Protein AF-A0A1J5E9Q9-F1 (afdb_monomer_lite)

Secondary structure (DSSP, 8-state):
--------HHHHHHHHHHHHH-GGGSS-THHHHHHHHHHHHHHHHHHHHHHHHHHHHHHHHHHHHHHHHHHHHHTT--S-----HHHHHHHHHHHHHHHHHHHHHHHHHHHHHHHHHHHHHHHHHHHHHHHHHHHHHTHHHHHHHHS-GGGHHHHHH-HHHHHHHHHHHHHHHHHHHHHHHHHHTT-S-HHHHHHHHHHHHHHHT-HHHHIIIIIT-GGGGS-HHHHHHHHHHHHHHHHHHHHHHHHHHHHHTTS-THHHHHHHHHHHHHH-

Sequence (272 aa):
MSKVEPKSIHESRQLILRHVMNPSASADQKGGVRCLLRKHTKVLYEILIFCCYLTCVVAAFCLLVNKHATLAFWLGLNDKVELDLSSISSIIGIMAAALAVIISNRQQSQKELQTTRDQIYQQLELESIQLFRFEIDNTALSRITWGDTKLYTEVQDDPDLAYQVLQHICQILNLFEMAVRFRRDGIIHEDVFKSWMAWMYDLCASEIFLHYWYLKNLNTNYIELFQDIIDRGLCCVQKENVIKVQEMFAKETTDNSSFADFREYIVEKMNS

Structure (mmCIF, N/CA/C/O backbone):
data_AF-A0A1J5E9Q9-F1
#
_entry.id   AF-A0A1J5E9Q9-F1
#
loop_
_atom_site.group_PDB
_atom_site.id
_atom_site.type_symbol
_atom_site.label_atom_id
_atom_site.label_alt_id
_atom_site.label_comp_id
_atom_site.label_asym_id
_atom_site.label_entity_id
_atom_site.label_seq_id
_atom_site.pdbx_PDB_ins_code
_atom_site.Cartn_x
_atom_site.Cartn_y
_atom_site.Cartn_z
_atom_site.occupancy
_atom_site.B_iso_or_equiv
_atom_site.auth_seq_id
_atom_site.auth_comp_id
_atom_site.auth_asym_id
_atom_site.auth_atom_id
_atom_site.pdbx_PDB_model_num
ATOM 1 N N . MET A 1 1 ? 20.162 -33.888 -22.272 1.00 41.19 1 MET A N 1
ATOM 2 C CA . MET A 1 1 ? 19.523 -32.603 -21.919 1.00 41.19 1 MET A CA 1
ATOM 3 C C . MET A 1 1 ? 18.019 -32.799 -21.977 1.00 41.19 1 MET A C 1
ATOM 5 O O . MET A 1 1 ? 17.477 -32.940 -23.066 1.00 41.19 1 MET A O 1
ATOM 9 N N . SER A 1 2 ? 17.361 -32.936 -20.824 1.00 37.09 2 SER A N 1
ATOM 10 C CA . SER A 1 2 ? 15.899 -33.022 -20.762 1.00 37.09 2 SER A CA 1
ATOM 11 C C . SER A 1 2 ? 15.307 -31.646 -21.058 1.00 37.09 2 SER A C 1
ATOM 13 O O . SER A 1 2 ? 15.692 -30.670 -20.415 1.00 37.09 2 SER A O 1
ATOM 15 N N . LYS A 1 3 ? 14.388 -31.560 -22.026 1.00 34.72 3 LYS A N 1
ATOM 16 C CA . LYS A 1 3 ? 13.562 -30.367 -22.246 1.00 34.72 3 LYS A CA 1
ATOM 17 C C . LYS A 1 3 ? 12.782 -30.089 -20.961 1.00 34.72 3 LYS A C 1
ATOM 19 O O . LYS A 1 3 ? 11.915 -30.875 -20.596 1.00 34.72 3 LYS A O 1
ATOM 24 N N . VAL A 1 4 ? 13.127 -29.010 -20.267 1.00 40.12 4 VAL A N 1
ATOM 25 C CA . VAL A 1 4 ? 12.301 -28.468 -19.187 1.00 40.12 4 VAL A CA 1
ATOM 26 C C . VAL A 1 4 ? 11.131 -27.772 -19.874 1.00 40.12 4 VAL A C 1
ATOM 28 O O . VAL A 1 4 ? 11.339 -26.810 -20.611 1.00 40.12 4 VAL A O 1
ATOM 31 N N . GLU A 1 5 ? 9.921 -28.307 -19.719 1.00 41.91 5 GLU A N 1
ATOM 32 C CA . GLU A 1 5 ? 8.719 -27.621 -20.188 1.00 41.91 5 GLU A CA 1
ATOM 33 C C . GLU A 1 5 ? 8.556 -26.307 -19.413 1.00 41.91 5 GLU A C 1
ATOM 35 O O . GLU A 1 5 ? 8.670 -26.309 -18.181 1.00 41.91 5 GLU A O 1
ATOM 40 N N . PRO A 1 6 ? 8.315 -25.176 -20.098 1.00 47.47 6 PRO A N 1
ATOM 41 C CA . PRO A 1 6 ? 8.058 -23.917 -19.424 1.00 47.47 6 PRO A CA 1
ATOM 42 C C . PRO A 1 6 ? 6.758 -24.057 -18.630 1.00 47.47 6 PRO A C 1
ATOM 44 O O . PRO A 1 6 ? 5.685 -24.253 -19.205 1.00 47.47 6 PRO A O 1
ATOM 47 N N . LYS A 1 7 ? 6.856 -23.974 -17.298 1.00 57.38 7 LYS A N 1
ATOM 48 C CA . LYS A 1 7 ? 5.677 -23.832 -16.440 1.00 57.38 7 LYS A CA 1
ATOM 49 C C . LYS A 1 7 ? 4.865 -22.647 -16.942 1.00 57.38 7 LYS A C 1
ATOM 51 O O . LYS A 1 7 ? 5.424 -21.591 -17.235 1.00 57.38 7 LYS A O 1
ATOM 56 N N . SER A 1 8 ? 3.555 -22.834 -17.084 1.00 72.88 8 SER A N 1
ATOM 57 C CA . SER A 1 8 ? 2.697 -21.770 -17.600 1.00 72.88 8 SER A CA 1
ATOM 58 C C . SER A 1 8 ? 2.787 -20.544 -16.685 1.00 72.88 8 SER A C 1
ATOM 60 O O . SER A 1 8 ? 2.805 -20.693 -15.463 1.00 72.88 8 SER A O 1
ATOM 62 N N . ILE A 1 9 ? 2.781 -19.341 -17.269 1.00 59.00 9 ILE A N 1
ATOM 63 C CA . ILE A 1 9 ? 2.770 -18.032 -16.576 1.00 59.00 9 ILE A CA 1
ATOM 64 C C . ILE A 1 9 ? 1.741 -18.000 -15.429 1.00 59.00 9 ILE A C 1
ATOM 66 O O . ILE A 1 9 ? 1.909 -17.323 -14.412 1.00 59.00 9 ILE A O 1
ATOM 70 N N . HIS A 1 10 ? 0.662 -18.775 -15.562 1.00 65.94 10 HIS A N 1
ATOM 71 C CA . HIS A 1 10 ? -0.352 -18.897 -14.532 1.00 65.94 10 HIS A CA 1
ATOM 72 C C . HIS A 1 10 ? 0.167 -19.546 -13.235 1.00 65.94 10 HIS A C 1
ATOM 74 O O . HIS A 1 10 ? -0.202 -19.094 -12.151 1.00 65.94 10 HIS A O 1
ATOM 80 N N . GLU A 1 11 ? 1.037 -20.556 -13.313 1.00 72.06 11 GLU A N 1
ATOM 81 C CA . GLU A 1 11 ? 1.584 -21.251 -12.142 1.00 72.06 11 GLU A CA 1
ATOM 82 C C . GLU A 1 11 ? 2.545 -20.372 -11.339 1.00 72.06 11 GLU A C 1
ATOM 84 O O . GLU A 1 11 ? 2.461 -20.353 -10.110 1.00 72.06 11 GLU A O 1
ATOM 89 N N . SER A 1 12 ? 3.407 -19.600 -12.007 1.00 67.62 12 SER A N 1
ATOM 90 C CA . SER A 1 12 ? 4.314 -18.651 -11.347 1.00 67.62 12 SER A CA 1
ATOM 91 C C . SER A 1 12 ? 3.535 -17.567 -10.600 1.00 67.62 12 SER A C 1
ATOM 93 O O . SER A 1 12 ? 3.811 -17.296 -9.428 1.00 67.62 12 SER A O 1
ATOM 95 N N . ARG A 1 13 ? 2.475 -17.028 -11.225 1.00 66.69 13 ARG A N 1
ATOM 96 C CA . ARG A 1 13 ? 1.546 -16.081 -10.582 1.00 66.69 13 ARG A CA 1
ATOM 97 C C . ARG A 1 13 ? 0.882 -16.688 -9.343 1.00 66.69 13 ARG A C 1
ATOM 99 O O . ARG A 1 13 ? 0.830 -16.047 -8.296 1.00 66.69 13 ARG A O 1
ATOM 106 N N . GLN A 1 14 ? 0.425 -17.939 -9.420 1.00 73.94 14 GLN A N 1
ATOM 107 C CA . GLN A 1 14 ? -0.176 -18.641 -8.277 1.00 73.94 14 GLN A CA 1
ATOM 108 C C . GLN A 1 14 ? 0.827 -18.903 -7.142 1.00 73.94 14 GLN A C 1
ATOM 110 O O . GLN A 1 14 ? 0.440 -18.928 -5.973 1.00 73.94 14 GLN A O 1
ATOM 115 N N . LEU A 1 15 ? 2.111 -19.084 -7.455 1.00 71.12 15 LEU A N 1
ATOM 116 C CA . LEU A 1 15 ? 3.155 -19.350 -6.466 1.00 71.12 15 LEU A CA 1
ATOM 117 C C . LEU A 1 15 ? 3.534 -18.087 -5.677 1.00 71.12 15 LEU A C 1
ATOM 119 O O . LEU A 1 15 ? 3.636 -18.155 -4.449 1.00 71.12 15 LEU A O 1
ATOM 123 N N . ILE A 1 16 ? 3.633 -16.937 -6.358 1.00 65.38 16 ILE A N 1
ATOM 124 C CA . ILE A 1 16 ? 3.786 -15.615 -5.724 1.00 65.38 16 ILE A CA 1
ATOM 125 C C . ILE A 1 16 ? 2.580 -15.328 -4.834 1.00 65.38 16 ILE A C 1
ATOM 127 O O . ILE A 1 16 ? 2.745 -15.014 -3.656 1.00 65.38 16 ILE A O 1
ATOM 131 N N . LEU A 1 17 ? 1.366 -15.518 -5.363 1.00 68.81 17 LEU A N 1
ATOM 132 C CA . LEU A 1 17 ? 0.143 -15.351 -4.585 1.00 68.81 17 LEU A CA 1
ATOM 133 C C . LEU A 1 17 ? 0.159 -16.257 -3.348 1.00 68.81 17 LEU A C 1
ATOM 135 O O . LEU A 1 17 ? -0.058 -15.778 -2.248 1.00 68.81 17 LEU A O 1
ATOM 139 N N . ARG A 1 18 ? 0.502 -17.543 -3.444 1.00 72.50 18 ARG A N 1
ATOM 140 C CA . ARG A 1 18 ? 0.546 -18.400 -2.243 1.00 72.50 18 ARG A CA 1
ATOM 141 C C . ARG A 1 18 ? 1.525 -17.918 -1.173 1.00 72.50 18 ARG A C 1
ATOM 143 O O . ARG A 1 18 ? 1.204 -18.052 0.003 1.00 72.50 18 ARG A O 1
ATOM 150 N N . HIS A 1 19 ? 2.683 -17.384 -1.552 1.00 65.31 19 HIS A N 1
ATOM 151 C CA . HIS A 1 19 ? 3.659 -16.867 -0.587 1.00 65.31 19 HIS A CA 1
ATOM 152 C C . HIS A 1 19 ? 3.211 -15.542 0.035 1.00 65.31 19 HIS A C 1
ATOM 154 O O . HIS A 1 19 ? 3.208 -15.407 1.255 1.00 65.31 19 HIS A O 1
ATOM 160 N N . VAL A 1 20 ? 2.774 -14.587 -0.788 1.00 61.62 20 VAL A N 1
ATOM 161 C CA . VAL A 1 20 ? 2.370 -13.252 -0.325 1.00 61.62 20 VAL A CA 1
ATOM 162 C C . VAL A 1 20 ? 1.039 -13.293 0.432 1.00 61.62 20 VAL A C 1
ATOM 164 O O . VAL A 1 20 ? 0.854 -12.591 1.425 1.00 61.62 20 VAL A O 1
ATOM 167 N N . MET A 1 21 ? 0.105 -14.142 -0.002 1.00 63.06 21 MET A N 1
ATOM 168 C CA . MET A 1 21 ? -1.215 -14.279 0.619 1.00 63.06 21 MET A CA 1
ATOM 169 C C . MET A 1 21 ? -1.183 -15.138 1.886 1.00 63.06 21 MET A C 1
ATOM 171 O O . MET A 1 21 ? -2.129 -15.090 2.671 1.00 63.06 21 MET A O 1
ATOM 175 N N . ASN A 1 22 ? -0.099 -15.886 2.119 1.00 57.84 22 ASN A N 1
ATOM 176 C CA . ASN A 1 22 ? 0.051 -16.741 3.289 1.00 57.84 22 ASN A CA 1
ATOM 177 C C . ASN A 1 22 ? 1.373 -16.469 4.041 1.00 57.84 22 ASN A C 1
ATOM 179 O O . ASN A 1 22 ? 2.202 -17.370 4.179 1.00 57.84 22 ASN A O 1
ATOM 183 N N . PRO A 1 23 ? 1.558 -15.263 4.622 1.00 51.62 23 PRO A N 1
ATOM 184 C CA . PRO A 1 23 ? 2.735 -14.927 5.437 1.00 51.62 23 PRO A CA 1
ATOM 185 C C . PRO A 1 23 ? 2.813 -15.727 6.757 1.00 51.62 23 PRO A C 1
ATOM 187 O O . PRO A 1 23 ? 3.679 -15.499 7.596 1.00 51.62 23 PRO A O 1
ATOM 190 N N . SER A 1 24 ? 1.895 -16.675 6.964 1.00 45.22 24 SER A N 1
ATOM 191 C CA . SER A 1 24 ? 1.785 -17.546 8.135 1.00 45.22 24 SER A CA 1
ATOM 192 C C . SER A 1 24 ? 2.918 -18.570 8.269 1.00 45.22 24 SER A C 1
ATOM 194 O O . SER A 1 24 ? 3.126 -19.098 9.360 1.00 45.22 24 SER A O 1
ATOM 196 N N . ALA A 1 25 ? 3.668 -18.841 7.196 1.00 49.94 25 ALA A N 1
ATOM 197 C CA . ALA A 1 25 ? 4.712 -19.865 7.196 1.00 49.94 25 ALA A CA 1
ATOM 198 C C . ALA A 1 25 ? 6.102 -19.367 7.639 1.00 49.94 25 ALA A C 1
ATOM 200 O O . ALA A 1 25 ? 6.923 -20.185 8.051 1.00 49.94 25 ALA A O 1
ATOM 201 N N . SER A 1 26 ? 6.375 -18.057 7.626 1.00 46.81 26 SER A N 1
ATOM 202 C CA . SER A 1 26 ? 7.670 -17.503 8.048 1.00 46.81 26 SER A CA 1
ATOM 203 C C . SER A 1 26 ? 7.511 -16.519 9.215 1.00 46.81 26 SER A C 1
ATOM 205 O O . SER A 1 26 ? 7.360 -15.313 9.061 1.00 46.81 26 SER A O 1
ATOM 207 N N . ALA A 1 27 ? 7.568 -17.092 10.415 1.00 48.50 27 ALA A N 1
ATOM 208 C CA . ALA A 1 27 ? 8.127 -16.517 11.641 1.00 48.50 27 ALA A CA 1
ATOM 209 C C . ALA A 1 27 ? 7.457 -15.339 12.388 1.00 48.50 27 ALA A C 1
ATOM 211 O O . ALA A 1 27 ? 7.841 -15.156 13.543 1.00 48.50 27 ALA A O 1
ATOM 212 N N . ASP A 1 28 ? 6.436 -14.620 11.894 1.00 47.41 28 ASP A N 1
ATOM 213 C CA . ASP A 1 28 ? 5.824 -13.549 12.728 1.00 47.41 28 ASP A CA 1
ATOM 214 C C . ASP A 1 28 ? 4.292 -13.389 12.682 1.00 47.41 28 ASP A C 1
ATOM 216 O O . ASP A 1 28 ? 3.715 -12.350 13.012 1.00 47.41 28 ASP A O 1
ATOM 220 N N . GLN A 1 29 ? 3.566 -14.482 12.433 1.00 43.81 29 GLN A N 1
ATOM 221 C CA . GLN A 1 29 ? 2.110 -14.526 12.651 1.00 43.81 29 GLN A CA 1
ATOM 222 C C . GLN A 1 29 ? 1.706 -14.520 14.142 1.00 43.81 29 GLN A C 1
ATOM 224 O O . GLN A 1 29 ? 0.530 -14.636 14.491 1.00 43.81 29 GLN A O 1
ATOM 229 N N . LYS A 1 30 ? 2.665 -14.349 15.060 1.00 48.00 30 LYS A N 1
ATOM 230 C CA . LYS A 1 30 ? 2.362 -14.088 16.466 1.00 48.00 30 LYS A CA 1
ATOM 231 C C . LYS A 1 30 ? 1.979 -12.623 16.703 1.00 48.00 30 LYS A C 1
ATOM 233 O O . LYS A 1 30 ? 1.423 -12.359 17.762 1.00 48.00 30 LYS A O 1
ATOM 238 N N . GLY A 1 31 ? 2.244 -11.679 15.794 1.00 49.84 31 GLY A N 1
ATOM 239 C CA . GLY A 1 31 ? 1.917 -10.255 15.981 1.00 49.84 31 GLY A CA 1
ATOM 240 C C . GLY A 1 31 ? 0.422 -9.933 15.852 1.00 49.84 31 GLY A C 1
ATOM 241 O O . GLY A 1 31 ? -0.175 -9.352 16.760 1.00 49.84 31 GLY A O 1
ATOM 242 N N . GLY A 1 32 ? -0.217 -10.379 14.765 1.00 47.34 32 GLY A N 1
ATOM 243 C CA . GLY A 1 32 ? -1.636 -10.102 14.487 1.00 47.34 32 GLY A CA 1
ATOM 244 C C . GLY A 1 32 ? -2.599 -10.811 15.446 1.00 47.34 32 GLY A C 1
ATOM 245 O O . GLY A 1 32 ? -3.514 -10.189 15.990 1.00 47.34 32 GLY A O 1
ATOM 246 N N . VAL A 1 33 ? -2.337 -12.089 15.748 1.00 51.06 33 VAL A N 1
ATOM 247 C CA . VAL A 1 33 ? -3.121 -12.853 16.733 1.00 51.06 33 VAL A CA 1
ATOM 248 C C . VAL A 1 33 ? -2.900 -12.307 18.146 1.00 51.06 33 VAL A C 1
ATOM 250 O O . VAL A 1 33 ? -3.867 -12.185 18.893 1.00 51.06 33 VAL A O 1
ATOM 253 N N . ARG A 1 34 ? -1.676 -11.877 18.510 1.00 53.00 34 ARG A N 1
ATOM 254 C CA . ARG A 1 34 ? -1.446 -11.176 19.789 1.00 53.00 34 ARG A CA 1
ATOM 255 C C . ARG A 1 34 ? -2.175 -9.838 19.847 1.00 53.00 34 ARG A C 1
ATOM 257 O O . ARG A 1 34 ? -2.660 -9.500 20.917 1.00 53.00 34 ARG A O 1
ATOM 264 N N . CYS A 1 35 ? -2.307 -9.099 18.746 1.00 53.25 35 CYS A N 1
ATOM 265 C CA . CYS A 1 35 ? -3.051 -7.837 18.730 1.00 53.25 35 CYS A CA 1
ATOM 266 C C . CYS A 1 35 ? -4.561 -8.055 18.941 1.00 53.25 35 CYS A C 1
ATOM 268 O O . CYS A 1 35 ? -5.165 -7.399 19.794 1.00 53.25 35 CYS A O 1
ATOM 270 N N . LEU A 1 36 ? -5.156 -9.032 18.247 1.00 54.22 36 LEU A N 1
ATOM 271 C CA . LEU A 1 36 ? -6.562 -9.407 18.439 1.00 54.22 36 LEU A CA 1
ATOM 272 C C . LEU A 1 36 ? -6.816 -9.986 19.838 1.00 54.22 36 LEU A C 1
ATOM 274 O O . LEU A 1 36 ? -7.742 -9.536 20.515 1.00 54.22 36 LEU A O 1
ATOM 278 N N . LEU A 1 37 ? -5.958 -10.891 20.330 1.00 57.62 37 LEU A N 1
ATOM 279 C CA . LEU A 1 37 ? -6.065 -11.393 21.704 1.00 57.62 37 LEU A CA 1
ATOM 280 C C . LEU A 1 37 ? -5.914 -10.266 22.729 1.00 57.62 37 LEU A C 1
ATOM 282 O O . LEU A 1 37 ? -6.668 -10.238 23.694 1.00 57.62 37 LEU A O 1
ATOM 286 N N . ARG A 1 38 ? -4.991 -9.317 22.529 1.00 63.69 38 ARG A N 1
ATOM 287 C CA . ARG A 1 38 ? -4.780 -8.182 23.445 1.00 63.69 38 ARG A CA 1
ATOM 288 C C . ARG A 1 38 ? -5.966 -7.217 23.454 1.00 63.69 38 ARG A C 1
ATOM 290 O O . ARG A 1 38 ? -6.286 -6.661 24.502 1.00 63.69 38 ARG A O 1
ATOM 297 N N . LYS A 1 39 ? -6.652 -7.042 22.318 1.00 63.50 39 LYS A N 1
ATOM 298 C CA . LYS A 1 39 ? -7.911 -6.283 22.254 1.00 63.50 39 LYS A CA 1
ATOM 299 C C . LYS A 1 39 ? -9.028 -6.991 23.021 1.00 63.50 39 LYS A C 1
ATOM 301 O O . LYS A 1 39 ? -9.669 -6.360 23.859 1.00 63.50 39 LYS A O 1
ATOM 306 N N . HIS A 1 40 ? -9.232 -8.289 22.795 1.00 69.19 40 HIS A N 1
ATOM 307 C CA . HIS A 1 40 ? -10.278 -9.045 23.489 1.00 69.19 40 HIS A CA 1
ATOM 308 C C . HIS A 1 40 ? -10.020 -9.178 24.998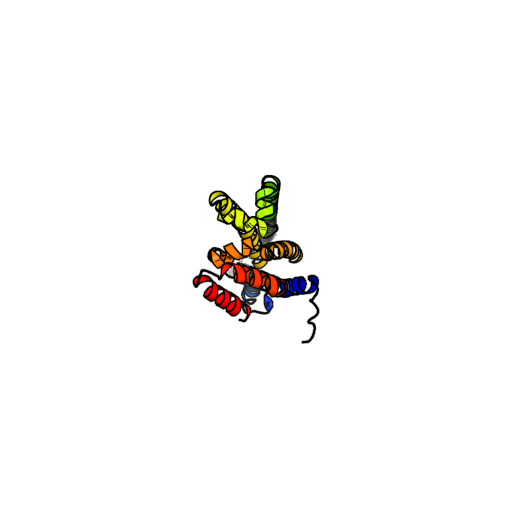 1.00 69.19 40 HIS A C 1
ATOM 310 O O . HIS A 1 40 ? -10.960 -9.055 25.783 1.00 69.19 40 HIS A O 1
ATOM 316 N N . THR A 1 41 ? -8.767 -9.349 25.430 1.00 75.00 41 THR A N 1
ATOM 317 C CA . THR A 1 41 ? -8.429 -9.417 26.861 1.00 75.00 41 THR A CA 1
ATOM 318 C C . THR A 1 41 ? -8.611 -8.081 27.567 1.00 75.00 41 THR A C 1
ATOM 320 O O . THR A 1 41 ? -9.130 -8.067 28.679 1.00 75.00 41 THR A O 1
ATOM 323 N N . LYS A 1 42 ? -8.278 -6.952 26.926 1.00 75.44 42 LYS A N 1
ATOM 324 C CA . LYS A 1 42 ? -8.540 -5.624 27.503 1.00 75.44 42 LYS A CA 1
ATOM 325 C C . LYS A 1 42 ? -10.041 -5.375 27.685 1.00 75.44 42 LYS A C 1
ATOM 327 O O . LYS A 1 42 ? -10.462 -4.911 28.738 1.00 75.44 42 LYS A O 1
ATOM 332 N N . VAL A 1 43 ? -10.849 -5.762 26.697 1.00 73.19 43 VAL A N 1
ATOM 333 C CA . VAL A 1 43 ? -12.317 -5.659 26.754 1.00 73.19 43 VAL A CA 1
ATOM 334 C C . VAL A 1 43 ? -12.901 -6.522 27.874 1.00 73.19 43 VAL A C 1
ATOM 336 O O . VAL A 1 43 ? -13.737 -6.040 28.635 1.00 73.19 43 VAL A O 1
ATOM 339 N N . LEU A 1 44 ? -12.458 -7.776 28.002 1.00 77.81 44 LEU A N 1
ATOM 340 C CA . LEU A 1 44 ? -12.881 -8.665 29.089 1.00 77.81 44 LEU A CA 1
ATOM 341 C C . LEU A 1 44 ? -12.486 -8.113 30.459 1.00 77.81 44 LEU A C 1
ATOM 343 O O . LEU A 1 44 ? -13.285 -8.167 31.388 1.00 77.81 44 LEU A O 1
ATOM 347 N N . TYR A 1 45 ? -11.286 -7.545 30.571 1.00 81.75 45 TYR A N 1
ATOM 348 C CA . TYR A 1 45 ? -10.797 -6.945 31.806 1.00 81.75 45 TYR A CA 1
ATOM 349 C C . TYR A 1 45 ? -11.615 -5.713 32.217 1.00 81.75 45 TYR A C 1
ATOM 351 O O . TYR A 1 45 ? -11.995 -5.595 33.377 1.00 81.75 45 TYR A O 1
ATOM 359 N N . GLU A 1 46 ? -11.970 -4.836 31.273 1.00 80.06 46 GLU A N 1
ATOM 360 C CA . GLU A 1 46 ? -12.848 -3.690 31.549 1.00 80.06 46 GLU A CA 1
ATOM 361 C C . GLU A 1 46 ? -14.263 -4.124 31.956 1.00 80.06 46 GLU A C 1
ATOM 363 O O . GLU A 1 46 ? -14.832 -3.560 32.890 1.00 80.06 46 GLU A O 1
ATOM 368 N N . ILE A 1 47 ? -14.817 -5.162 31.316 1.00 79.31 47 ILE A N 1
ATOM 369 C CA . ILE A 1 47 ? -16.116 -5.731 31.709 1.00 79.31 47 ILE A CA 1
ATOM 370 C C . ILE A 1 47 ? -16.033 -6.337 33.113 1.00 79.31 47 ILE A C 1
ATOM 372 O O . ILE A 1 47 ? -16.930 -6.111 33.920 1.00 79.31 47 ILE A O 1
ATOM 376 N N . LEU A 1 48 ? -14.961 -7.070 33.424 1.00 82.56 48 LEU A N 1
ATOM 377 C CA . LEU A 1 48 ? -14.738 -7.659 34.746 1.00 82.56 48 LEU A CA 1
ATOM 378 C C . LEU A 1 48 ? -14.598 -6.590 35.829 1.00 82.56 48 LEU A C 1
ATOM 380 O O . LEU A 1 48 ? -15.245 -6.707 36.865 1.00 82.56 48 LEU A O 1
ATOM 384 N N . ILE A 1 49 ? -13.818 -5.532 35.586 1.00 83.31 49 ILE A N 1
ATOM 385 C CA . ILE A 1 49 ? -13.700 -4.399 36.514 1.00 83.31 49 ILE A CA 1
ATOM 386 C C . ILE A 1 49 ? -15.067 -3.761 36.743 1.00 83.31 49 ILE A C 1
ATOM 388 O O . ILE A 1 49 ? -15.431 -3.510 37.890 1.00 83.31 49 ILE A O 1
ATOM 392 N N . PHE A 1 50 ? -15.834 -3.529 35.677 1.00 80.94 50 PHE A N 1
ATOM 393 C CA . PHE A 1 50 ? -17.162 -2.939 35.792 1.00 80.94 50 PHE A CA 1
ATOM 394 C C . PHE A 1 50 ? -18.120 -3.841 36.578 1.00 80.94 50 PHE A C 1
ATOM 396 O O . PHE A 1 50 ? -18.805 -3.362 37.476 1.00 80.94 50 PHE A O 1
ATOM 403 N N . CYS A 1 51 ? -18.128 -5.148 36.301 1.00 81.00 51 CYS A N 1
ATOM 404 C CA . CYS A 1 51 ? -18.940 -6.114 37.040 1.00 81.00 51 CYS A CA 1
ATOM 405 C C . CYS A 1 51 ? -18.544 -6.154 38.521 1.00 81.00 51 CYS A C 1
ATOM 407 O O . CYS A 1 51 ? -19.423 -6.074 39.374 1.00 81.00 51 CYS A O 1
ATOM 409 N N . CYS A 1 52 ? -17.243 -6.195 38.831 1.00 82.25 52 CYS A N 1
ATOM 410 C CA . CYS A 1 52 ? -16.738 -6.125 40.204 1.00 82.25 52 CYS A CA 1
ATOM 411 C C . CYS A 1 52 ? -17.184 -4.835 40.901 1.00 82.25 52 CYS A C 1
ATOM 413 O O . CYS A 1 52 ? -17.720 -4.886 42.007 1.00 82.25 52 CYS A O 1
ATOM 415 N N . TYR A 1 53 ? -17.020 -3.684 40.246 1.00 83.50 53 TYR A N 1
ATOM 416 C CA . TYR A 1 53 ? -17.453 -2.396 40.781 1.00 83.50 53 TYR A CA 1
ATOM 417 C C . TYR A 1 53 ? -18.959 -2.390 41.065 1.00 83.50 53 TYR A C 1
ATOM 419 O O . TYR A 1 53 ? -19.377 -2.034 42.165 1.00 83.50 53 TYR A O 1
ATOM 427 N N . LEU A 1 54 ? -19.766 -2.875 40.120 1.00 81.38 54 LEU A N 1
ATOM 428 C CA . LEU A 1 54 ? -21.214 -2.977 40.261 1.00 81.38 54 LEU A CA 1
ATOM 429 C C . LEU A 1 54 ? -21.608 -3.879 41.436 1.00 81.38 54 LEU A C 1
ATOM 431 O O . LEU A 1 54 ? -22.438 -3.492 42.256 1.00 81.38 54 LEU A O 1
ATOM 435 N N . THR A 1 55 ? -20.976 -5.049 41.570 1.00 80.44 55 THR A N 1
ATOM 436 C CA . THR A 1 55 ? -21.228 -5.957 42.697 1.00 80.44 55 THR A CA 1
ATOM 437 C C . THR A 1 55 ? -20.834 -5.342 44.036 1.00 80.44 55 THR A C 1
ATOM 439 O O . THR A 1 55 ? -21.578 -5.490 45.002 1.00 80.44 55 THR A O 1
ATOM 442 N N . CYS A 1 56 ? -19.727 -4.594 44.099 1.00 80.69 56 CYS A N 1
ATOM 443 C CA . CYS A 1 56 ? -19.315 -3.880 45.307 1.00 80.69 56 CYS A CA 1
ATOM 444 C C . CYS A 1 56 ? -20.317 -2.783 45.687 1.00 80.69 56 CYS A C 1
ATOM 446 O O . CYS A 1 56 ? -20.654 -2.654 46.861 1.00 80.69 56 CYS A O 1
ATOM 448 N N . VAL A 1 57 ? -20.825 -2.024 44.710 1.00 81.19 57 VAL A N 1
ATOM 449 C CA . VAL A 1 57 ? -21.832 -0.975 44.938 1.00 81.19 57 VAL A CA 1
ATOM 450 C C . VAL A 1 57 ? -23.146 -1.578 45.433 1.00 81.19 57 VAL A C 1
ATOM 452 O O . VAL A 1 57 ? -23.693 -1.109 46.429 1.00 81.19 57 VAL A O 1
ATOM 455 N N . VAL A 1 58 ? -23.624 -2.654 44.799 1.00 81.25 58 VAL A N 1
ATOM 456 C CA . VAL A 1 58 ? -24.845 -3.359 45.223 1.00 81.25 58 VAL A CA 1
ATOM 457 C C . VAL A 1 58 ? -24.675 -3.948 46.625 1.00 81.25 58 VAL A C 1
ATOM 459 O O . VAL A 1 58 ? -25.545 -3.765 47.473 1.00 81.25 58 VAL A O 1
ATOM 462 N N . ALA A 1 59 ? -23.540 -4.591 46.915 1.00 79.12 59 ALA A N 1
ATOM 463 C CA . ALA A 1 59 ? -23.264 -5.148 48.237 1.00 79.12 59 ALA A CA 1
ATOM 464 C C . ALA A 1 59 ? -23.188 -4.060 49.322 1.00 79.12 59 ALA A C 1
ATOM 466 O O . ALA A 1 59 ? -23.791 -4.209 50.385 1.00 79.12 59 ALA A O 1
ATOM 467 N N . ALA A 1 60 ? -22.499 -2.945 49.053 1.00 78.50 60 ALA A N 1
ATOM 468 C CA . ALA A 1 60 ? -22.428 -1.807 49.968 1.00 78.50 60 ALA A CA 1
ATOM 469 C C . ALA A 1 60 ? -23.815 -1.201 50.228 1.00 78.50 60 ALA A C 1
ATOM 471 O O . ALA A 1 60 ? -24.148 -0.897 51.374 1.00 78.50 60 ALA A O 1
ATOM 472 N N . PHE A 1 61 ? -24.647 -1.093 49.189 1.00 80.00 61 PHE A N 1
ATOM 473 C CA . PHE A 1 61 ? -26.029 -0.642 49.311 1.00 80.00 61 PHE A CA 1
ATOM 474 C C . PHE A 1 61 ? -26.863 -1.596 50.181 1.00 80.00 61 PHE A C 1
ATOM 476 O O . PHE A 1 61 ? -27.501 -1.152 51.132 1.00 80.00 61 PHE A O 1
ATOM 483 N N . CYS A 1 62 ? -26.793 -2.911 49.944 1.00 79.00 62 CYS A N 1
ATOM 484 C CA . CYS A 1 62 ? -27.468 -3.910 50.779 1.00 79.00 62 CYS A CA 1
ATOM 485 C C . CYS A 1 62 ? -27.020 -3.845 52.249 1.00 79.00 62 CYS A C 1
ATOM 487 O O . CYS A 1 62 ? -27.852 -3.959 53.149 1.00 79.00 62 CYS A O 1
ATOM 489 N N . LEU A 1 63 ? -25.726 -3.628 52.511 1.00 76.75 63 LEU A N 1
ATOM 490 C CA . LEU A 1 63 ? -25.200 -3.473 53.871 1.00 76.75 63 LEU A CA 1
ATOM 491 C C . LEU A 1 63 ? -25.684 -2.187 54.545 1.00 76.75 63 LEU A C 1
ATOM 493 O O . LEU A 1 63 ? -25.985 -2.215 55.737 1.00 76.75 63 LEU A O 1
ATOM 497 N N . LEU A 1 64 ? -25.780 -1.078 53.807 1.00 77.00 64 LEU A N 1
ATOM 498 C CA . LEU A 1 64 ? -26.334 0.181 54.313 1.00 77.00 64 LEU A CA 1
ATOM 499 C C . LEU A 1 64 ? -27.816 0.035 54.663 1.00 77.00 64 LEU A C 1
ATOM 501 O O . LEU A 1 64 ? -28.219 0.447 55.749 1.00 77.00 64 LEU A O 1
ATOM 505 N N . VAL A 1 65 ? -28.599 -0.612 53.796 1.00 76.81 65 VAL A N 1
ATOM 506 C CA . VAL A 1 65 ? -30.017 -0.907 54.047 1.00 76.81 65 VAL A CA 1
ATOM 507 C C . VAL A 1 65 ? -30.172 -1.814 55.268 1.00 76.81 65 VAL A C 1
ATOM 509 O O . VAL A 1 65 ? -30.971 -1.511 56.149 1.00 76.81 65 VAL A O 1
ATOM 512 N N . ASN A 1 66 ? -29.372 -2.881 55.375 1.00 76.56 66 ASN A N 1
ATOM 513 C CA . ASN A 1 66 ? -29.432 -3.793 56.518 1.00 76.56 66 ASN A CA 1
ATOM 514 C C . ASN A 1 66 ? -29.029 -3.091 57.825 1.00 76.56 66 ASN A C 1
ATOM 516 O O . ASN A 1 66 ? -29.725 -3.213 58.831 1.00 76.56 66 ASN A O 1
ATOM 520 N N . LYS A 1 67 ? -27.959 -2.279 57.804 1.00 76.50 67 LYS A N 1
ATOM 521 C CA . LYS A 1 67 ? -27.571 -1.455 58.957 1.00 76.50 67 LYS A CA 1
ATOM 522 C C . LYS A 1 67 ? -28.699 -0.518 59.367 1.00 76.50 67 LYS A C 1
ATOM 524 O O . LYS A 1 67 ? -29.056 -0.518 60.539 1.00 76.50 67 LYS A O 1
ATOM 529 N N . HIS A 1 68 ? -29.290 0.225 58.433 1.00 71.69 68 HIS A N 1
ATOM 530 C CA . HIS A 1 68 ? -30.410 1.114 58.738 1.00 71.69 68 HIS A CA 1
ATOM 531 C C . HIS A 1 68 ? -31.628 0.359 59.279 1.00 71.69 68 HIS A C 1
ATOM 533 O O . HIS A 1 68 ? -32.222 0.825 60.245 1.00 71.69 68 HIS A O 1
ATOM 539 N N . ALA A 1 69 ? -31.948 -0.822 58.746 1.00 69.19 69 ALA A N 1
ATOM 540 C CA . ALA A 1 69 ? -33.025 -1.666 59.261 1.00 69.19 69 ALA A CA 1
ATOM 541 C C . ALA A 1 69 ? -32.755 -2.120 60.708 1.00 69.19 69 ALA A C 1
ATOM 543 O O . ALA A 1 69 ? -33.619 -1.980 61.570 1.00 69.19 69 ALA A O 1
ATOM 544 N N . THR A 1 70 ? -31.539 -2.591 61.011 1.00 73.38 70 THR A N 1
ATOM 545 C CA . THR A 1 70 ? -31.161 -2.971 62.386 1.00 73.38 70 THR A CA 1
ATOM 546 C C . THR A 1 70 ? -31.102 -1.788 63.352 1.00 73.38 70 THR A C 1
ATOM 548 O O . THR A 1 70 ? -31.457 -1.942 64.517 1.00 73.38 70 THR A O 1
ATOM 551 N N . LEU A 1 71 ? -30.683 -0.607 62.890 1.00 69.56 71 LEU A N 1
ATOM 552 C CA . LEU A 1 71 ? -30.556 0.596 63.716 1.00 69.56 71 LEU A CA 1
ATOM 553 C C . LEU A 1 71 ? -31.932 1.229 63.986 1.00 69.56 71 LEU A C 1
ATOM 555 O O . LEU A 1 71 ? -32.198 1.642 65.111 1.00 69.56 71 LEU A O 1
ATOM 559 N N . ALA A 1 72 ? -32.836 1.209 63.001 1.00 63.94 72 ALA A N 1
ATOM 560 C CA . ALA A 1 72 ? -34.244 1.575 63.171 1.00 63.94 72 ALA A CA 1
ATOM 561 C C . ALA A 1 72 ? -34.964 0.628 64.146 1.00 63.94 72 ALA A C 1
ATOM 563 O O . ALA A 1 72 ? -35.665 1.093 65.044 1.00 63.94 72 ALA A O 1
ATOM 564 N N . PHE A 1 73 ? -34.712 -0.684 64.034 1.00 71.56 73 PHE A N 1
ATOM 565 C CA . PHE A 1 73 ? -35.221 -1.686 64.974 1.00 71.56 73 PHE A CA 1
ATOM 566 C C . PHE A 1 73 ? -34.735 -1.431 66.411 1.00 71.56 73 PHE A C 1
ATOM 568 O O . PHE A 1 73 ? -35.529 -1.473 67.347 1.00 71.56 73 PHE A O 1
ATOM 575 N N . TRP A 1 74 ? -33.449 -1.109 66.595 1.00 71.50 74 TRP A N 1
ATOM 576 C CA . TRP A 1 74 ? -32.870 -0.832 67.918 1.00 71.50 74 TRP A CA 1
ATOM 577 C C . TRP A 1 74 ? -33.342 0.487 68.541 1.00 71.50 74 TRP A C 1
ATOM 579 O O . TRP A 1 74 ? -33.461 0.577 69.760 1.00 71.50 74 TRP A O 1
ATOM 589 N N . LEU A 1 75 ? -33.617 1.510 67.728 1.00 72.69 75 LEU A N 1
ATOM 590 C CA . LEU A 1 75 ? -34.115 2.806 68.202 1.00 72.69 75 LEU A CA 1
ATOM 591 C C . LEU A 1 75 ? -35.622 2.809 68.511 1.00 72.69 75 LEU A C 1
ATOM 593 O O . LEU A 1 75 ? -36.144 3.838 68.932 1.00 72.69 75 LEU A O 1
ATOM 597 N N . GLY A 1 76 ? -36.330 1.691 68.311 1.00 61.22 76 GLY A N 1
ATOM 598 C CA . GLY A 1 76 ? -37.769 1.604 68.574 1.00 61.22 76 GLY A CA 1
ATOM 599 C C . GLY A 1 76 ? -38.616 2.488 67.652 1.00 61.22 76 GLY A C 1
ATOM 600 O O . GLY A 1 76 ? -39.790 2.728 67.937 1.00 61.22 76 GLY A O 1
ATOM 601 N N . LEU A 1 77 ? -38.036 2.961 66.544 1.00 62.53 77 LEU A N 1
ATOM 602 C CA . LEU A 1 77 ? -38.750 3.655 65.480 1.00 62.53 77 LEU A CA 1
ATOM 603 C C . LEU A 1 77 ? -39.537 2.595 64.705 1.00 62.53 77 LEU A C 1
ATOM 605 O O . LEU A 1 77 ? -39.063 2.026 63.728 1.00 62.53 77 LEU A O 1
ATOM 609 N N . ASN A 1 78 ? -40.731 2.287 65.208 1.00 54.91 78 ASN A N 1
ATOM 610 C CA . ASN A 1 78 ? -41.650 1.300 64.639 1.00 54.91 78 ASN A CA 1
ATOM 611 C C . ASN A 1 78 ? -42.383 1.823 63.387 1.00 54.91 78 ASN A C 1
ATOM 613 O O . ASN A 1 78 ? -43.299 1.172 62.880 1.00 54.91 78 ASN A O 1
ATOM 617 N N . ASP A 1 79 ? -41.994 3.000 62.894 1.00 58.00 79 ASP A N 1
ATOM 618 C CA . ASP A 1 79 ? -42.486 3.524 61.634 1.00 58.00 79 ASP A CA 1
ATOM 619 C C . ASP A 1 79 ? -41.862 2.714 60.505 1.00 58.00 79 ASP A C 1
ATOM 621 O O . ASP A 1 79 ? -40.643 2.654 60.330 1.00 58.00 79 ASP A O 1
ATOM 625 N N . LYS A 1 80 ? -42.736 2.029 59.765 1.00 58.47 80 LYS A N 1
ATOM 626 C CA . LYS A 1 80 ? -42.394 1.262 58.573 1.00 58.47 80 LYS A CA 1
ATOM 627 C C . LYS A 1 80 ? -41.525 2.142 57.684 1.00 58.47 80 LYS A C 1
ATOM 629 O O . LYS A 1 80 ? -42.005 3.123 57.124 1.00 58.47 80 LYS A O 1
ATOM 634 N N . VAL A 1 81 ? -40.253 1.780 57.547 1.00 57.94 81 VAL A N 1
ATOM 635 C CA . VAL A 1 81 ? -39.401 2.317 56.489 1.00 57.94 81 VAL A CA 1
ATOM 636 C C . VAL A 1 81 ? -39.971 1.773 55.182 1.00 57.94 81 VAL A C 1
ATOM 638 O O . VAL A 1 81 ? -39.573 0.714 54.698 1.00 57.94 81 VAL A O 1
ATOM 641 N N . GLU A 1 82 ? -40.992 2.446 54.657 1.00 64.75 82 GLU A N 1
ATOM 642 C CA . GLU A 1 82 ? -41.469 2.231 53.304 1.00 64.75 82 GLU A CA 1
ATOM 643 C C . GLU A 1 82 ? -40.336 2.702 52.399 1.00 64.75 82 GLU A C 1
ATOM 645 O O . GLU A 1 82 ? -40.062 3.893 52.272 1.00 64.75 82 GLU A O 1
ATOM 650 N N . LEU A 1 83 ? -39.595 1.735 51.854 1.00 64.25 83 LEU A N 1
ATOM 651 C CA . LEU A 1 83 ? -38.690 1.972 50.741 1.00 64.25 83 LEU A CA 1
ATOM 652 C C . LEU A 1 83 ? -39.504 2.667 49.654 1.00 64.25 83 LEU A C 1
ATOM 654 O O . LEU A 1 83 ? -40.302 2.028 48.968 1.00 64.25 83 LEU A O 1
ATOM 658 N N . ASP A 1 84 ? -39.325 3.979 49.546 1.00 77.44 84 ASP A N 1
ATOM 659 C CA . ASP A 1 84 ? -40.026 4.772 48.556 1.00 77.44 84 ASP A CA 1
ATOM 660 C C . ASP A 1 84 ? -39.636 4.241 47.172 1.00 77.44 84 ASP A C 1
ATOM 662 O O . ASP A 1 84 ? -38.455 4.213 46.802 1.00 77.44 84 ASP A O 1
ATOM 666 N N . LEU A 1 85 ? -40.634 3.779 46.413 1.00 77.56 85 LEU A N 1
ATOM 667 C CA . LEU A 1 85 ? -40.457 3.257 45.057 1.00 77.56 85 LEU A CA 1
ATOM 668 C C . LEU A 1 85 ? -39.669 4.239 44.176 1.00 77.56 85 LEU A C 1
ATOM 670 O O . LEU A 1 85 ? -38.949 3.814 43.266 1.00 77.56 85 LEU A O 1
ATOM 674 N N . SER A 1 86 ? -39.751 5.539 44.483 1.00 78.56 86 SER A N 1
ATOM 675 C CA . SER A 1 86 ? -38.990 6.595 43.818 1.00 78.56 86 SER A CA 1
ATOM 676 C C . SER A 1 86 ? -37.471 6.348 43.860 1.00 78.56 86 SER A C 1
ATOM 678 O O . SER A 1 86 ? -36.792 6.493 42.841 1.00 78.56 86 SER A O 1
ATOM 680 N N . SER A 1 87 ? -36.932 5.872 44.986 1.00 78.88 87 SER A N 1
ATOM 681 C CA . SER A 1 87 ? -35.490 5.679 45.184 1.00 78.88 87 SER A CA 1
ATOM 682 C C . SER A 1 87 ? -34.958 4.451 44.445 1.00 78.88 87 SER A C 1
ATOM 684 O O . SER A 1 87 ? -33.847 4.462 43.920 1.00 78.88 87 SER A O 1
ATOM 686 N N . ILE A 1 88 ? -35.762 3.392 44.339 1.00 80.06 8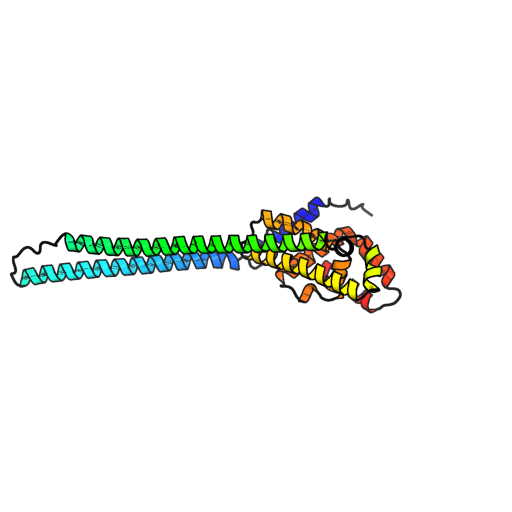8 ILE A N 1
ATOM 687 C CA . ILE A 1 88 ? -35.399 2.211 43.543 1.00 80.06 88 ILE A CA 1
ATOM 688 C C . ILE A 1 88 ? -35.391 2.573 42.052 1.00 80.06 88 ILE A C 1
ATOM 690 O O . ILE A 1 88 ? -34.479 2.183 41.318 1.00 80.06 88 ILE A O 1
ATOM 694 N N . SER A 1 89 ? -36.371 3.367 41.608 1.00 78.25 89 SE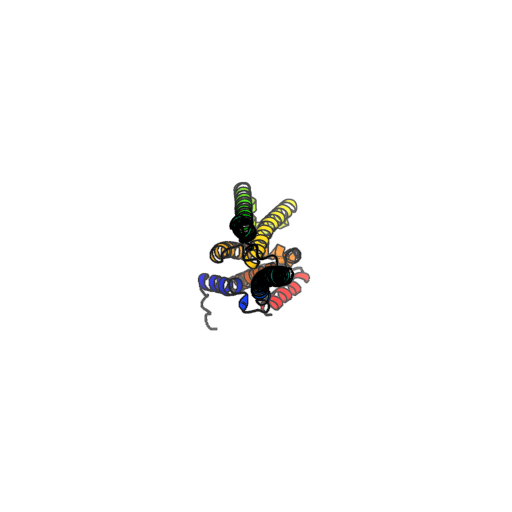R A N 1
ATOM 695 C CA . SER A 1 89 ? -36.472 3.791 40.209 1.00 78.25 89 SER A CA 1
ATOM 696 C C . SER A 1 89 ? -35.280 4.644 39.756 1.00 78.25 89 SER A C 1
ATOM 698 O O . SER A 1 89 ? -34.780 4.456 38.644 1.00 78.25 89 SER A O 1
ATOM 700 N N . SER A 1 90 ? -34.759 5.518 40.624 1.00 82.31 90 SER A N 1
ATOM 701 C CA . SER A 1 90 ? -33.619 6.378 40.296 1.00 82.31 90 SER A CA 1
ATOM 702 C C . SER A 1 90 ? -32.313 5.589 40.169 1.00 82.31 90 SER A C 1
ATOM 704 O O . SER A 1 90 ? -31.553 5.823 39.229 1.00 82.31 90 SER A O 1
ATOM 706 N N . ILE A 1 91 ? -32.080 4.591 41.031 1.00 81.12 91 ILE A N 1
ATOM 707 C CA . ILE A 1 91 ? -30.904 3.708 40.943 1.00 81.12 91 ILE A CA 1
ATOM 708 C C . ILE A 1 91 ? -30.920 2.911 39.633 1.00 81.12 91 ILE A C 1
ATOM 710 O O . ILE A 1 91 ? -29.908 2.856 38.930 1.00 81.12 91 ILE A O 1
ATOM 714 N N . ILE A 1 92 ? -32.071 2.334 39.268 1.00 80.56 92 ILE A N 1
ATOM 715 C CA . ILE A 1 92 ? -32.229 1.609 37.998 1.00 80.56 92 ILE A CA 1
ATOM 716 C C . ILE A 1 92 ? -31.977 2.551 36.813 1.00 80.56 92 ILE A C 1
ATOM 718 O O . ILE A 1 92 ? -31.260 2.180 35.882 1.00 80.56 92 ILE A O 1
ATOM 722 N N . GLY A 1 93 ? -32.501 3.779 36.872 1.00 85.69 93 GLY A N 1
ATOM 723 C CA . GLY A 1 93 ? -32.276 4.802 35.850 1.00 85.69 93 GLY A CA 1
ATOM 724 C C . GLY A 1 93 ? -30.795 5.140 35.654 1.00 85.69 93 GLY A C 1
ATOM 725 O O . GLY A 1 93 ? -30.316 5.159 34.520 1.00 85.69 93 GLY A O 1
ATOM 726 N N . ILE A 1 94 ? -30.043 5.334 36.744 1.00 85.81 94 ILE A N 1
ATOM 727 C CA . ILE A 1 94 ? -28.600 5.625 36.690 1.00 85.81 94 ILE A CA 1
ATOM 728 C C . ILE A 1 94 ? -27.825 4.441 36.095 1.00 85.81 94 ILE A C 1
ATOM 730 O O . ILE A 1 94 ? -26.965 4.642 35.235 1.00 85.81 94 ILE A O 1
ATOM 734 N N . MET A 1 95 ? -28.142 3.205 36.498 1.00 78.81 95 MET A N 1
ATOM 735 C CA . MET A 1 95 ? -27.481 2.017 35.946 1.00 78.81 95 MET A CA 1
ATOM 736 C C . MET A 1 95 ? -27.764 1.838 34.451 1.00 78.81 95 MET A C 1
ATOM 738 O O . MET A 1 95 ? -26.844 1.548 33.684 1.00 78.81 95 MET A O 1
ATOM 742 N N . ALA A 1 96 ? -29.011 2.049 34.020 1.00 80.81 96 ALA A N 1
ATOM 743 C CA . ALA A 1 96 ? -29.388 1.973 32.612 1.00 80.81 96 ALA A CA 1
ATOM 744 C C . ALA A 1 96 ? -28.660 3.035 31.771 1.00 80.81 96 ALA A C 1
ATOM 746 O O . ALA A 1 96 ? -28.134 2.717 30.703 1.00 80.81 96 ALA A O 1
ATOM 747 N N . ALA A 1 97 ? -28.558 4.269 32.275 1.00 87.75 97 ALA A N 1
ATOM 748 C CA . ALA A 1 97 ? -27.823 5.343 31.611 1.00 87.75 97 ALA A CA 1
ATOM 749 C C . ALA A 1 97 ? -26.321 5.029 31.491 1.00 87.75 97 ALA A C 1
ATOM 751 O O . ALA A 1 97 ? -25.743 5.184 30.415 1.00 87.75 97 ALA A O 1
ATOM 752 N N . ALA A 1 98 ? -25.692 4.523 32.559 1.00 83.19 98 ALA A N 1
ATOM 753 C CA . ALA A 1 98 ? -24.282 4.131 32.535 1.00 83.19 98 ALA A CA 1
ATOM 754 C C . ALA A 1 98 ? -24.011 3.012 31.513 1.00 83.19 98 ALA A C 1
ATOM 756 O O . ALA A 1 98 ? -23.059 3.095 30.733 1.00 83.19 98 ALA A O 1
ATOM 757 N N . LEU A 1 99 ? -24.879 1.994 31.461 1.00 82.44 99 LEU A N 1
ATOM 758 C CA . LEU A 1 99 ? -24.781 0.912 30.481 1.00 82.44 99 LEU A CA 1
ATOM 759 C C . LEU A 1 99 ? -24.931 1.437 29.043 1.00 82.44 99 LEU A C 1
ATOM 761 O O . LEU A 1 99 ? -24.161 1.050 28.161 1.00 82.44 99 LEU A O 1
ATOM 765 N N . ALA A 1 100 ? -25.883 2.347 28.812 1.00 86.00 100 ALA A N 1
ATOM 766 C CA . ALA A 1 100 ? -26.120 2.950 27.503 1.00 86.00 100 ALA A CA 1
ATOM 767 C C . ALA A 1 100 ? -24.893 3.723 26.993 1.00 86.00 100 ALA A C 1
ATOM 769 O O . ALA A 1 100 ? -24.516 3.563 25.833 1.00 86.00 100 ALA A O 1
ATOM 770 N N . VAL A 1 101 ? -24.216 4.488 27.858 1.00 90.94 101 VAL A N 1
ATOM 771 C CA . VAL A 1 101 ? -22.981 5.209 27.498 1.00 90.94 101 VAL A CA 1
ATOM 772 C C . VAL A 1 101 ? -21.864 4.240 27.099 1.00 90.94 101 VAL A C 1
ATOM 774 O O . VAL A 1 101 ? -21.199 4.454 26.086 1.00 90.94 101 VAL A O 1
ATOM 777 N N . ILE A 1 102 ? -21.680 3.139 27.836 1.00 84.31 102 ILE A N 1
ATOM 778 C CA . ILE A 1 102 ? -20.655 2.129 27.519 1.00 84.31 102 ILE A CA 1
ATOM 779 C C . ILE A 1 102 ? -20.929 1.477 26.157 1.00 84.31 102 ILE A C 1
ATOM 781 O O . ILE A 1 102 ? -20.016 1.331 25.340 1.00 84.31 102 ILE A O 1
ATOM 785 N N . ILE A 1 103 ? -22.183 1.094 25.897 1.00 85.19 103 ILE A N 1
ATOM 786 C CA . ILE A 1 103 ? -22.585 0.487 24.621 1.00 85.19 103 ILE A CA 1
ATOM 787 C C . ILE A 1 103 ? -22.410 1.491 23.475 1.00 85.19 103 ILE A C 1
ATOM 789 O O . ILE A 1 103 ? -21.824 1.142 22.449 1.00 85.19 103 ILE A O 1
ATOM 793 N N . SER A 1 104 ? -22.851 2.737 23.667 1.00 90.06 104 SER A N 1
ATOM 794 C CA . SER A 1 104 ? -22.726 3.811 22.678 1.00 90.06 104 SER A CA 1
ATOM 795 C C . SER A 1 104 ? -21.266 4.079 22.318 1.00 90.06 104 SER A C 1
ATOM 797 O O . SER A 1 104 ? -20.920 4.085 21.140 1.00 90.06 104 SER A O 1
ATOM 799 N N . ASN A 1 105 ? -20.377 4.201 23.310 1.00 85.94 105 ASN A N 1
ATOM 800 C CA . ASN A 1 105 ? -18.948 4.425 23.072 1.00 85.94 105 ASN A CA 1
ATOM 801 C C . ASN A 1 105 ? -18.297 3.272 22.294 1.00 85.94 105 ASN A C 1
ATOM 803 O O . ASN A 1 105 ? -17.427 3.497 21.453 1.00 85.94 105 ASN A O 1
ATOM 807 N N . ARG A 1 106 ? -18.735 2.027 22.520 1.00 77.19 106 ARG A N 1
ATOM 808 C CA . ARG A 1 106 ? -18.244 0.871 21.755 1.00 77.19 106 ARG A CA 1
ATOM 809 C C . ARG A 1 106 ? -18.717 0.880 20.311 1.00 77.19 106 ARG A C 1
ATOM 811 O O . ARG A 1 106 ? -17.908 0.658 19.413 1.00 77.19 106 ARG A O 1
ATOM 818 N N . GLN A 1 107 ? -20.005 1.133 20.090 1.00 84.88 107 GLN A N 1
ATOM 819 C CA . GLN A 1 107 ? -20.554 1.233 18.738 1.00 84.88 107 GLN A CA 1
ATOM 820 C C . GLN A 1 107 ? -19.903 2.382 17.968 1.00 84.88 107 GLN A C 1
ATOM 822 O O . GLN A 1 107 ? -19.556 2.216 16.801 1.00 84.88 107 GLN A O 1
ATOM 827 N N . GLN A 1 108 ? -19.681 3.513 18.637 1.00 89.38 108 GLN A N 1
ATOM 828 C CA . GLN A 1 108 ? -18.997 4.666 18.073 1.00 89.38 108 GLN A CA 1
ATOM 829 C C . GLN A 1 108 ? -17.558 4.319 17.674 1.00 89.38 108 GLN A C 1
ATOM 831 O O . GLN A 1 108 ? -17.183 4.536 16.528 1.00 89.38 108 GLN A O 1
ATOM 836 N N . SER A 1 109 ? -16.791 3.664 18.552 1.00 79.81 109 SER A N 1
ATOM 837 C CA . SER A 1 109 ? -15.416 3.250 18.239 1.00 79.81 109 SER A CA 1
ATOM 838 C C . SER A 1 109 ? -15.339 2.266 17.062 1.00 79.81 109 SER A C 1
ATOM 840 O O . SER A 1 109 ? -14.434 2.355 16.234 1.00 79.81 109 SER A O 1
ATOM 842 N N . GLN A 1 110 ? -16.295 1.339 16.937 1.00 82.25 110 GLN A N 1
ATOM 843 C CA . GLN A 1 110 ? -16.353 0.432 15.784 1.00 82.25 110 GLN A CA 1
ATOM 844 C C . GLN A 1 110 ? -16.671 1.172 14.480 1.00 82.25 110 GLN A C 1
ATOM 846 O O . GLN A 1 110 ? -16.029 0.911 13.463 1.00 82.25 110 GLN A O 1
ATOM 851 N N . LYS A 1 111 ? -17.619 2.116 14.516 1.00 86.12 111 LYS A N 1
ATOM 852 C CA . LYS A 1 111 ? -17.955 2.964 13.365 1.00 86.12 111 LYS A CA 1
ATOM 853 C C . LYS A 1 111 ? -16.785 3.846 12.952 1.00 86.12 111 LYS A C 1
ATOM 855 O O . LYS A 1 111 ? -16.533 3.978 11.761 1.00 86.12 111 LYS A O 1
ATOM 860 N N . GLU A 1 112 ? -16.058 4.410 13.910 1.00 84.00 112 GLU A N 1
ATOM 861 C CA . GLU A 1 112 ? -14.856 5.206 13.651 1.00 84.00 112 GLU A CA 1
ATOM 862 C C . GLU A 1 112 ? -13.783 4.367 12.963 1.00 84.00 112 GLU A C 1
ATOM 864 O O . GLU A 1 112 ? -13.282 4.773 11.923 1.00 84.00 112 GLU A O 1
ATOM 869 N N . LEU A 1 113 ? -13.503 3.155 13.459 1.00 80.56 113 LEU A N 1
ATOM 870 C CA . LEU A 1 113 ? -12.549 2.247 12.813 1.00 80.56 113 LEU A CA 1
ATOM 871 C C . LEU A 1 113 ? -12.963 1.882 11.385 1.00 80.56 113 LEU A C 1
ATOM 873 O O . LEU A 1 113 ? -12.114 1.844 10.497 1.00 80.56 113 LEU A O 1
ATOM 877 N N . GLN A 1 114 ? -14.250 1.613 11.161 1.00 83.88 114 GLN A N 1
ATOM 878 C CA . GLN A 1 114 ? -14.760 1.321 9.825 1.00 83.88 114 GLN A CA 1
ATOM 879 C C . GLN A 1 114 ? -14.648 2.545 8.910 1.00 83.88 114 GLN A C 1
ATOM 881 O O . GLN A 1 114 ? -14.160 2.425 7.795 1.00 83.88 114 GLN A O 1
ATOM 886 N N . THR A 1 115 ? -14.982 3.729 9.419 1.00 87.56 115 THR A N 1
ATOM 887 C CA . THR A 1 115 ? -14.868 4.991 8.678 1.00 87.56 115 THR A CA 1
ATOM 888 C C . THR A 1 115 ? -13.415 5.294 8.319 1.00 87.56 115 THR A C 1
ATOM 890 O O . THR A 1 115 ? -13.130 5.620 7.174 1.00 87.56 115 THR A O 1
ATOM 893 N N . THR A 1 116 ? -12.475 5.133 9.256 1.00 82.69 116 THR A N 1
ATOM 894 C CA . THR A 1 116 ? -11.040 5.290 8.986 1.00 82.69 116 THR A CA 1
ATOM 895 C C . THR A 1 116 ? -10.565 4.285 7.944 1.00 82.69 116 THR A C 1
ATOM 897 O O . THR A 1 116 ? -9.814 4.649 7.044 1.00 82.69 116 THR A O 1
ATOM 900 N N . ARG A 1 117 ? -11.014 3.028 8.029 1.00 82.25 117 ARG A N 1
ATOM 901 C CA . ARG A 1 117 ? -10.687 2.006 7.033 1.00 82.25 117 ARG A CA 1
ATOM 902 C C . ARG A 1 117 ? -11.164 2.437 5.647 1.00 82.25 117 ARG A C 1
ATOM 904 O O . ARG A 1 117 ? -10.367 2.437 4.716 1.00 82.25 117 ARG A O 1
ATOM 911 N N . ASP A 1 118 ? -12.423 2.844 5.532 1.00 86.12 118 ASP A N 1
ATOM 912 C CA . ASP A 1 118 ? -13.031 3.255 4.266 1.00 86.12 118 ASP A CA 1
ATOM 913 C C . ASP A 1 118 ? -12.350 4.510 3.692 1.00 86.12 118 ASP A C 1
ATOM 915 O O . ASP A 1 118 ? -12.071 4.557 2.497 1.00 86.12 118 ASP A O 1
ATOM 919 N N . GLN A 1 119 ? -11.983 5.481 4.534 1.00 89.50 119 GLN A N 1
ATOM 920 C CA . GLN A 1 119 ? -11.214 6.664 4.126 1.00 89.50 119 GLN A CA 1
ATOM 921 C C . GLN A 1 119 ? -9.829 6.300 3.581 1.00 89.50 119 GLN A C 1
ATOM 923 O O . GLN A 1 119 ? -9.420 6.813 2.543 1.00 89.50 119 GLN A O 1
ATOM 928 N N . ILE A 1 120 ? -9.113 5.395 4.254 1.00 85.94 120 ILE A N 1
ATOM 929 C CA . ILE A 1 120 ? -7.791 4.929 3.815 1.00 85.94 120 ILE A CA 1
ATOM 930 C C . ILE A 1 120 ? -7.887 4.222 2.458 1.00 85.94 120 ILE A C 1
ATOM 932 O O . ILE A 1 120 ? -7.055 4.434 1.576 1.00 85.94 120 ILE A O 1
ATOM 936 N N . TYR A 1 121 ? -8.915 3.398 2.270 1.00 85.25 121 TYR A N 1
ATOM 937 C CA . TYR A 1 121 ? -9.170 2.748 0.989 1.00 85.25 121 TYR A CA 1
ATOM 938 C C . TYR A 1 121 ? -9.480 3.735 -0.127 1.00 85.25 121 TYR A C 1
ATOM 940 O O . TYR A 1 121 ? -8.895 3.630 -1.202 1.00 85.25 121 TYR A O 1
ATOM 948 N N . GLN A 1 122 ? -10.371 4.691 0.138 1.00 89.44 122 GLN A N 1
ATOM 949 C CA . GLN A 1 122 ? -10.693 5.755 -0.807 1.00 89.44 122 GLN A CA 1
ATOM 950 C C . GLN A 1 122 ? -9.442 6.539 -1.186 1.00 89.44 122 GLN A C 1
ATOM 952 O O . GLN A 1 122 ? -9.257 6.863 -2.352 1.00 89.44 122 GLN A O 1
ATOM 957 N N . GLN A 1 123 ? -8.553 6.801 -0.227 1.00 88.88 123 GLN A N 1
ATOM 958 C CA . GLN A 1 123 ? -7.286 7.454 -0.513 1.00 88.88 123 GLN A CA 1
ATOM 959 C C . GLN A 1 123 ? -6.422 6.611 -1.457 1.00 88.88 123 GLN A C 1
ATOM 961 O O . GLN A 1 123 ? -5.963 7.136 -2.462 1.00 88.88 123 GLN A O 1
ATOM 966 N N . LEU A 1 124 ? -6.249 5.310 -1.202 1.00 90.75 124 LEU A N 1
ATOM 967 C CA . LEU A 1 124 ? -5.481 4.434 -2.097 1.00 90.75 124 LEU A CA 1
ATOM 968 C C . LEU A 1 124 ? -6.075 4.390 -3.516 1.00 90.75 124 LEU A C 1
ATOM 970 O O . LEU A 1 124 ? -5.339 4.426 -4.501 1.00 90.75 124 LEU A O 1
ATOM 974 N N . GLU A 1 125 ? -7.402 4.331 -3.621 1.00 90.19 125 GLU A N 1
ATOM 975 C CA . GLU A 1 125 ? -8.109 4.372 -4.900 1.00 90.19 125 GLU A CA 1
ATOM 976 C C . GLU A 1 125 ? -7.863 5.704 -5.623 1.00 90.19 125 GLU A C 1
ATOM 978 O O . GLU A 1 125 ? -7.485 5.704 -6.793 1.00 90.19 125 GLU A O 1
ATOM 983 N N . LEU A 1 126 ? -7.984 6.835 -4.923 1.00 94.62 126 LEU A N 1
ATOM 984 C CA . LEU A 1 126 ? -7.726 8.162 -5.481 1.00 94.62 126 LEU A CA 1
ATOM 985 C C . LEU A 1 126 ? -6.274 8.331 -5.944 1.00 94.62 126 LEU A C 1
ATOM 987 O O . LEU A 1 126 ? -6.061 8.833 -7.045 1.00 94.62 126 LEU A O 1
ATOM 991 N N . GLU A 1 127 ? -5.295 7.894 -5.150 1.00 94.38 127 GLU A N 1
ATOM 992 C CA . GLU A 1 127 ? -3.873 7.931 -5.522 1.00 94.38 127 GLU A CA 1
ATOM 993 C C . GLU A 1 127 ? -3.602 7.063 -6.758 1.00 94.38 127 GLU A C 1
ATOM 995 O O . GLU A 1 127 ? -2.905 7.484 -7.680 1.00 94.38 127 GLU A O 1
ATOM 1000 N N . SER A 1 128 ? -4.229 5.884 -6.846 1.00 94.06 128 SER A N 1
ATOM 1001 C CA . SER A 1 128 ? -4.124 5.040 -8.041 1.00 94.06 128 SER A CA 1
ATOM 1002 C C . SER A 1 128 ? -4.729 5.707 -9.278 1.00 94.06 128 SER A C 1
ATOM 1004 O O . SER A 1 128 ? -4.127 5.695 -10.347 1.00 94.06 128 SER A O 1
ATOM 1006 N N . ILE A 1 129 ? -5.882 6.372 -9.139 1.00 95.12 129 ILE A N 1
ATOM 1007 C CA . ILE A 1 129 ? -6.521 7.110 -10.235 1.00 95.12 129 ILE A CA 1
ATOM 1008 C C . ILE A 1 129 ? -5.641 8.277 -10.690 1.00 95.12 129 ILE A C 1
ATOM 1010 O O . ILE A 1 129 ? -5.557 8.541 -11.889 1.00 95.12 129 ILE A O 1
ATOM 1014 N N . GLN A 1 130 ? -5.000 8.988 -9.760 1.00 95.75 130 GLN A N 1
ATOM 1015 C CA . GLN A 1 130 ? -4.075 10.069 -10.099 1.00 95.75 130 GLN A CA 1
ATOM 1016 C C . GLN A 1 130 ? -2.871 9.548 -10.882 1.00 95.75 130 GLN A C 1
ATOM 1018 O O . GLN A 1 130 ? -2.532 10.143 -11.903 1.00 95.75 130 GLN A O 1
ATOM 1023 N N . LEU A 1 131 ? -2.298 8.414 -10.469 1.00 95.81 131 LEU A N 1
ATOM 1024 C CA . LEU A 1 131 ? -1.228 7.750 -11.208 1.00 95.81 131 LEU A CA 1
ATOM 1025 C C . LEU A 1 131 ? -1.677 7.380 -12.632 1.00 95.81 131 LEU A C 1
ATOM 1027 O O . LEU A 1 131 ? -0.995 7.731 -13.588 1.00 95.81 131 LEU A O 1
ATOM 1031 N N . PHE A 1 132 ? -2.866 6.791 -12.806 1.00 94.44 132 PHE A N 1
ATOM 1032 C CA . PHE A 1 132 ? -3.376 6.481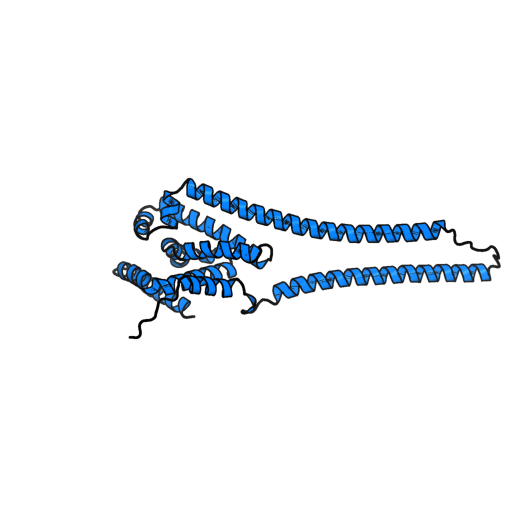 -14.151 1.00 94.44 132 PHE A CA 1
ATOM 1033 C C . PHE A 1 132 ? -3.602 7.713 -15.014 1.00 94.44 132 PHE A C 1
ATOM 1035 O O . PHE A 1 132 ? -3.307 7.694 -16.205 1.00 94.44 132 PHE A O 1
ATOM 1042 N N . ARG A 1 133 ? -4.127 8.797 -14.437 1.00 96.44 133 ARG A N 1
ATOM 1043 C CA . ARG A 1 133 ? -4.277 10.064 -15.164 1.00 96.44 133 ARG A CA 1
ATOM 1044 C C . ARG A 1 133 ? -2.922 10.604 -15.597 1.00 96.44 133 ARG A C 1
ATOM 1046 O O . ARG A 1 133 ? -2.770 10.970 -16.756 1.00 96.44 133 ARG A O 1
ATOM 1053 N N . PHE A 1 134 ? -1.938 10.575 -14.702 1.00 95.69 134 PHE A N 1
ATOM 1054 C CA . PHE A 1 134 ? -0.573 10.965 -15.022 1.00 95.69 134 PHE A CA 1
ATOM 1055 C C . PHE A 1 134 ? 0.008 10.124 -16.169 1.00 95.69 134 PHE A C 1
ATOM 1057 O O . PHE A 1 134 ? 0.586 10.689 -17.093 1.00 95.69 134 PHE A O 1
ATOM 1064 N N . GLU A 1 135 ? -0.186 8.804 -16.168 1.00 93.56 135 GLU A N 1
ATOM 1065 C CA . GLU A 1 135 ? 0.274 7.925 -17.252 1.00 93.56 135 GLU A CA 1
ATOM 1066 C C . GLU A 1 135 ? -0.425 8.196 -18.589 1.00 93.56 135 GLU A C 1
ATOM 1068 O O . GLU A 1 135 ? 0.215 8.150 -19.642 1.00 93.56 135 GLU A O 1
ATOM 1073 N N . ILE A 1 136 ? -1.726 8.503 -18.556 1.00 95.81 136 ILE A N 1
ATOM 1074 C CA . ILE A 1 136 ? -2.497 8.900 -19.741 1.00 95.81 136 ILE A CA 1
ATOM 1075 C C . ILE A 1 136 ? -1.967 10.220 -20.308 1.00 95.81 136 ILE A C 1
ATOM 1077 O O . ILE A 1 136 ? -1.815 10.347 -21.523 1.00 95.81 136 ILE A O 1
ATOM 1081 N N . ASP A 1 137 ? -1.649 11.184 -19.448 1.00 96.94 137 ASP A N 1
ATOM 1082 C CA . ASP A 1 137 ? -1.110 12.477 -19.871 1.00 96.94 137 ASP A CA 1
ATOM 1083 C C . ASP A 1 137 ? 0.354 12.361 -20.342 1.00 96.94 137 ASP A C 1
ATOM 1085 O O . ASP A 1 137 ? 0.804 13.138 -21.185 1.00 96.94 137 ASP A O 1
ATOM 1089 N N . ASN A 1 138 ? 1.089 11.348 -19.865 1.00 94.88 138 ASN A N 1
ATOM 1090 C CA . ASN A 1 138 ? 2.512 11.127 -20.137 1.00 94.88 138 ASN A CA 1
ATOM 1091 C C . ASN A 1 138 ? 2.773 9.760 -20.792 1.00 94.88 138 ASN A C 1
ATOM 1093 O O . ASN A 1 138 ? 3.652 9.000 -20.379 1.00 94.88 138 ASN A O 1
ATOM 1097 N N . THR A 1 139 ? 2.032 9.441 -21.857 1.00 92.50 139 THR A N 1
ATOM 1098 C CA . THR A 1 139 ? 2.120 8.133 -22.544 1.00 92.50 139 THR A CA 1
ATOM 1099 C C . THR A 1 139 ? 3.530 7.740 -22.989 1.00 92.50 139 THR A C 1
ATOM 1101 O O . THR A 1 139 ? 3.857 6.555 -22.971 1.00 92.50 139 THR A O 1
ATOM 1104 N N . ALA A 1 140 ? 4.376 8.698 -23.385 1.00 90.62 140 ALA A N 1
ATOM 1105 C CA . ALA A 1 140 ? 5.769 8.425 -23.745 1.00 90.62 140 ALA A CA 1
ATOM 1106 C C . ALA A 1 140 ? 6.565 7.889 -22.545 1.00 90.62 140 ALA A C 1
ATOM 1108 O O . ALA A 1 140 ? 7.239 6.869 -22.661 1.00 90.62 140 ALA A O 1
ATOM 1109 N N . LEU A 1 141 ? 6.408 8.522 -21.379 1.00 91.56 141 LEU A N 1
ATOM 1110 C CA . LEU A 1 141 ? 7.050 8.109 -20.135 1.00 91.56 141 LEU A CA 1
ATOM 1111 C C . LEU A 1 141 ? 6.546 6.737 -19.678 1.00 91.56 141 LEU A C 1
ATOM 1113 O O . LEU A 1 141 ? 7.343 5.852 -19.383 1.00 91.56 141 LEU A O 1
ATOM 1117 N N . SER A 1 142 ? 5.226 6.533 -19.704 1.00 92.00 142 SER A N 1
ATOM 1118 C CA . SER A 1 142 ? 4.603 5.244 -19.384 1.00 92.00 142 SER A CA 1
ATOM 1119 C C . SER A 1 142 ? 5.126 4.127 -20.300 1.00 92.00 142 SER A C 1
ATOM 1121 O O . SER A 1 142 ? 5.507 3.059 -19.828 1.00 92.00 142 SER A O 1
ATOM 1123 N N . ARG A 1 143 ? 5.267 4.385 -21.608 1.00 90.12 143 ARG A N 1
ATOM 1124 C CA . ARG A 1 143 ? 5.861 3.423 -22.553 1.00 90.12 143 ARG A CA 1
ATOM 1125 C C . ARG A 1 143 ? 7.315 3.092 -22.250 1.00 90.12 143 ARG A C 1
ATOM 1127 O O . ARG A 1 143 ? 7.713 1.964 -22.494 1.00 90.12 143 ARG A O 1
ATOM 1134 N N . ILE A 1 144 ? 8.097 4.036 -21.745 1.00 90.62 144 ILE A N 1
ATOM 1135 C CA . ILE A 1 144 ? 9.478 3.767 -21.333 1.00 90.62 144 ILE A CA 1
ATOM 1136 C C . ILE A 1 144 ? 9.491 2.909 -20.062 1.00 90.62 144 ILE A C 1
ATOM 1138 O O . ILE A 1 144 ? 10.246 1.946 -19.978 1.00 90.62 144 ILE A O 1
ATOM 1142 N N . THR A 1 145 ? 8.636 3.225 -19.085 1.00 90.62 145 THR A N 1
ATOM 1143 C CA . THR A 1 145 ? 8.554 2.486 -17.816 1.00 90.62 145 THR A CA 1
ATOM 1144 C C . THR A 1 145 ? 8.065 1.046 -18.002 1.00 90.62 145 THR A C 1
ATOM 1146 O O . THR A 1 145 ? 8.622 0.131 -17.395 1.00 90.62 145 THR A O 1
ATOM 1149 N N . TRP A 1 146 ? 7.043 0.838 -18.837 1.00 89.44 146 TRP A N 1
ATOM 1150 C CA . TRP A 1 146 ? 6.364 -0.453 -19.009 1.00 89.44 146 TRP A CA 1
ATOM 1151 C C . TRP A 1 146 ? 6.727 -1.203 -20.302 1.00 89.44 146 TRP A C 1
ATOM 1153 O O . TRP A 1 146 ? 6.308 -2.346 -20.475 1.00 89.44 146 TRP A O 1
ATOM 1163 N N . GLY A 1 147 ? 7.419 -0.561 -21.245 1.00 79.88 147 GLY A N 1
ATOM 1164 C CA . GLY A 1 147 ? 7.636 -1.075 -22.602 1.00 79.88 147 GLY A CA 1
ATOM 1165 C C . GLY A 1 147 ? 8.988 -1.748 -22.842 1.00 79.88 147 GLY A C 1
ATOM 1166 O O . GLY A 1 147 ? 9.702 -2.129 -21.920 1.00 79.88 147 GLY A O 1
ATOM 1167 N N . ASP A 1 148 ? 9.306 -1.932 -24.127 1.00 64.31 148 ASP A N 1
ATOM 1168 C CA . ASP A 1 148 ? 10.451 -2.720 -24.597 1.00 64.31 148 ASP A CA 1
ATOM 1169 C C . ASP A 1 148 ? 11.814 -2.075 -24.282 1.00 64.31 148 ASP A C 1
ATOM 1171 O O . ASP A 1 148 ? 12.020 -0.873 -24.467 1.00 64.31 148 ASP A O 1
ATOM 1175 N N . THR A 1 149 ? 12.788 -2.938 -23.975 1.00 63.56 149 THR A N 1
ATOM 1176 C CA . THR A 1 149 ? 14.217 -2.678 -23.698 1.00 63.56 149 THR A CA 1
ATOM 1177 C C . THR A 1 149 ? 14.880 -1.627 -24.581 1.00 63.56 149 THR A C 1
ATOM 1179 O O . THR A 1 149 ? 15.814 -0.951 -24.165 1.00 63.56 149 THR A O 1
ATOM 1182 N N . LYS A 1 150 ? 14.434 -1.489 -25.833 1.00 65.81 150 LYS A N 1
ATOM 1183 C CA . LYS A 1 150 ? 15.054 -0.597 -26.824 1.00 65.81 150 LYS A CA 1
ATOM 1184 C C . LYS A 1 150 ? 15.038 0.872 -26.401 1.00 65.81 150 LYS A C 1
ATOM 1186 O O . LYS A 1 150 ? 15.906 1.616 -26.834 1.00 65.81 150 LYS A O 1
ATOM 1191 N N . LEU A 1 151 ? 14.090 1.261 -25.549 1.00 68.06 151 LEU A N 1
ATOM 1192 C CA . LEU A 1 151 ? 13.978 2.623 -25.028 1.00 68.06 151 LEU A CA 1
ATOM 1193 C C . LEU A 1 151 ? 14.949 2.902 -23.869 1.00 68.06 151 LEU A C 1
ATOM 1195 O O . LEU A 1 151 ? 15.130 4.051 -23.488 1.00 68.06 151 LEU A O 1
ATOM 1199 N N . TYR A 1 152 ? 15.607 1.879 -23.316 1.00 69.12 152 TYR A N 1
ATOM 1200 C CA . TYR A 1 152 ? 16.533 2.032 -22.193 1.00 69.12 152 TYR A CA 1
ATOM 1201 C C . TYR A 1 152 ? 17.786 2.844 -22.557 1.00 69.12 152 TYR A C 1
ATOM 1203 O O . TYR A 1 152 ? 18.242 3.662 -21.761 1.00 69.12 152 TYR A O 1
ATOM 1211 N N . THR A 1 153 ? 18.323 2.661 -23.768 1.00 72.06 153 THR A N 1
ATOM 1212 C CA . THR A 1 153 ? 19.499 3.412 -24.236 1.00 72.06 153 THR A CA 1
ATOM 1213 C C . THR A 1 153 ? 19.190 4.905 -24.364 1.00 72.06 153 THR A C 1
ATOM 1215 O O . THR A 1 153 ? 19.983 5.727 -23.923 1.00 72.06 153 THR A O 1
ATOM 1218 N N . GLU A 1 154 ? 17.996 5.256 -24.855 1.00 75.69 154 GLU A N 1
ATOM 1219 C CA . GLU A 1 154 ? 17.544 6.654 -24.954 1.00 75.69 154 GLU A CA 1
ATOM 1220 C C . GLU A 1 154 ? 17.462 7.329 -23.577 1.00 75.69 154 GLU A C 1
ATOM 1222 O O . GLU A 1 154 ? 17.773 8.509 -23.440 1.00 75.69 154 GLU A O 1
ATOM 1227 N N . VAL A 1 155 ? 17.095 6.573 -22.536 1.00 80.25 155 VAL A N 1
ATOM 1228 C CA . VAL A 1 155 ? 17.043 7.081 -21.159 1.00 80.25 155 VAL A CA 1
ATOM 1229 C C . VAL A 1 155 ? 18.437 7.343 -20.592 1.00 80.25 155 VAL A C 1
ATOM 1231 O O . VAL A 1 155 ? 18.604 8.280 -19.821 1.00 80.25 155 VAL A O 1
ATOM 1234 N N . GLN A 1 156 ? 19.446 6.540 -20.936 1.00 78.06 156 GLN A N 1
ATOM 1235 C CA . GLN A 1 156 ? 20.807 6.771 -20.436 1.00 78.06 156 GLN A CA 1
ATOM 1236 C C . GLN A 1 156 ? 21.441 8.041 -21.019 1.00 78.06 156 GLN A C 1
ATOM 1238 O O . GLN A 1 156 ? 22.205 8.708 -20.319 1.00 78.06 156 GLN A O 1
ATOM 1243 N N . ASP A 1 157 ? 21.109 8.374 -22.267 1.00 86.31 157 ASP A N 1
ATOM 1244 C CA . ASP A 1 157 ? 21.667 9.530 -22.973 1.00 86.31 157 ASP A CA 1
ATOM 1245 C C . ASP A 1 157 ? 21.011 10.864 -22.560 1.00 86.31 157 ASP A C 1
ATOM 1247 O O . ASP A 1 157 ? 21.615 11.926 -22.735 1.00 86.31 157 ASP A O 1
ATOM 1251 N N . ASP A 1 158 ? 19.808 10.824 -21.973 1.00 91.50 158 ASP A N 1
ATOM 1252 C CA . ASP A 1 158 ? 19.067 11.996 -21.493 1.00 91.50 158 ASP A CA 1
ATOM 1253 C C . ASP A 1 158 ? 18.864 11.954 -19.958 1.00 91.50 158 ASP A C 1
ATOM 1255 O O . ASP A 1 158 ? 17.975 11.256 -19.452 1.00 91.50 158 ASP A O 1
ATOM 1259 N N . PRO A 1 159 ? 19.648 12.727 -19.178 1.00 90.44 159 PRO A N 1
ATOM 1260 C CA . PRO A 1 159 ? 19.560 12.719 -17.719 1.00 90.44 159 PRO A CA 1
ATOM 1261 C C . PRO A 1 159 ? 18.228 13.261 -17.181 1.00 90.44 159 PRO A C 1
ATOM 1263 O O . PRO A 1 159 ? 17.787 12.823 -16.113 1.00 90.44 159 PRO A O 1
ATOM 1266 N N . ASP A 1 160 ? 17.572 14.179 -17.895 1.00 93.56 160 ASP A N 1
ATOM 1267 C CA . ASP A 1 160 ? 16.286 14.738 -17.472 1.00 93.56 160 ASP A CA 1
ATOM 1268 C C . ASP A 1 160 ? 15.172 13.706 -17.667 1.00 93.56 160 ASP A C 1
ATOM 1270 O O . ASP A 1 160 ? 14.291 13.557 -16.811 1.00 93.56 160 ASP A O 1
ATOM 1274 N N . LEU A 1 161 ? 15.228 12.942 -18.760 1.00 92.25 161 LEU A N 1
ATOM 1275 C CA . LEU A 1 161 ? 14.330 11.813 -18.991 1.00 92.25 161 LEU A CA 1
ATOM 1276 C C . LEU A 1 161 ? 14.566 10.690 -17.971 1.00 92.25 161 LEU A C 1
ATOM 1278 O O . LEU A 1 161 ? 13.605 10.180 -17.392 1.00 92.25 161 LEU A O 1
ATOM 1282 N N . ALA A 1 162 ? 15.825 10.346 -17.678 1.00 91.12 162 ALA A N 1
ATOM 1283 C CA . ALA A 1 162 ? 16.171 9.371 -16.640 1.00 91.12 162 ALA A CA 1
ATOM 1284 C C . ALA A 1 162 ? 15.622 9.761 -15.268 1.00 91.12 162 ALA A C 1
ATOM 1286 O O . ALA A 1 162 ? 15.117 8.910 -14.529 1.00 91.12 162 ALA A O 1
ATOM 1287 N N . TYR A 1 163 ? 15.693 11.047 -14.925 1.00 93.44 163 TYR A N 1
ATOM 1288 C CA . TYR A 1 163 ? 15.104 11.548 -13.693 1.00 93.44 163 TYR A CA 1
ATOM 1289 C C . TYR A 1 163 ? 13.578 11.390 -13.693 1.00 93.44 163 TYR A C 1
ATOM 1291 O O . TYR A 1 163 ? 13.025 10.890 -12.714 1.00 93.44 163 TYR A O 1
ATOM 1299 N N . GLN A 1 164 ? 12.895 11.744 -14.786 1.00 95.00 164 GLN A N 1
ATOM 1300 C CA . GLN A 1 164 ? 11.440 11.585 -14.907 1.00 95.00 164 GLN A CA 1
ATOM 1301 C C . GLN A 1 164 ? 10.998 10.122 -14.783 1.00 95.00 164 GLN A C 1
ATOM 1303 O O . GLN A 1 164 ? 10.044 9.832 -14.060 1.00 95.00 164 GLN A O 1
ATOM 1308 N N . VAL A 1 165 ? 11.712 9.191 -15.425 1.00 94.31 165 VAL A N 1
ATOM 1309 C CA . VAL A 1 165 ? 11.423 7.751 -15.326 1.00 94.31 165 VAL A CA 1
ATOM 1310 C C . VAL A 1 165 ? 11.608 7.258 -13.896 1.00 94.31 165 VAL A C 1
ATOM 1312 O O . VAL A 1 165 ? 10.742 6.556 -13.374 1.00 94.31 165 VAL A O 1
ATOM 1315 N N . LEU A 1 166 ? 12.700 7.656 -13.237 1.00 94.94 166 LEU A N 1
ATOM 1316 C CA . LEU A 1 166 ? 12.934 7.312 -11.838 1.00 94.94 166 LEU A CA 1
ATOM 1317 C C . LEU A 1 166 ? 11.811 7.841 -10.938 1.00 94.94 166 LEU A C 1
ATOM 1319 O O . LEU A 1 166 ? 11.291 7.088 -10.118 1.00 94.94 166 LEU A O 1
ATOM 1323 N N . GLN A 1 167 ? 11.404 9.105 -11.095 1.00 95.94 167 GLN A N 1
ATOM 1324 C CA . GLN A 1 167 ? 10.305 9.671 -10.307 1.00 95.94 167 GLN A CA 1
ATOM 1325 C C . GLN A 1 167 ? 8.992 8.920 -10.540 1.00 95.94 167 GLN A C 1
ATOM 1327 O O . GLN A 1 167 ? 8.278 8.634 -9.579 1.00 95.94 167 GLN A O 1
ATOM 1332 N N . HIS A 1 168 ? 8.700 8.545 -11.785 1.00 96.38 168 HIS A N 1
ATOM 1333 C CA . HIS A 1 168 ? 7.516 7.761 -12.113 1.00 96.38 168 HIS A CA 1
ATOM 1334 C C . HIS A 1 168 ? 7.535 6.378 -11.441 1.00 96.38 168 HIS A C 1
ATOM 1336 O O . HIS A 1 168 ? 6.571 5.995 -10.778 1.00 96.38 168 HIS A O 1
ATOM 1342 N N . ILE A 1 169 ? 8.664 5.665 -11.507 1.00 96.50 169 ILE A N 1
ATOM 1343 C CA . ILE A 1 169 ? 8.853 4.388 -10.801 1.00 96.50 169 ILE A CA 1
ATOM 1344 C C . ILE A 1 169 ? 8.661 4.570 -9.290 1.00 96.50 169 ILE A C 1
ATOM 1346 O O . ILE A 1 169 ? 7.941 3.792 -8.666 1.00 96.50 169 ILE A O 1
ATOM 1350 N N . CYS A 1 170 ? 9.244 5.613 -8.693 1.00 97.38 170 CYS A N 1
ATOM 1351 C CA . CYS A 1 170 ? 9.074 5.909 -7.271 1.00 97.38 170 CYS A CA 1
ATOM 1352 C C . CYS A 1 170 ? 7.601 6.127 -6.891 1.00 97.38 170 CYS A C 1
ATOM 1354 O O . CYS A 1 170 ? 7.174 5.650 -5.842 1.00 97.38 170 CYS A O 1
ATOM 1356 N N . GLN A 1 171 ? 6.809 6.808 -7.726 1.00 97.00 171 GLN A N 1
ATOM 1357 C CA . GLN A 1 171 ? 5.372 6.998 -7.487 1.00 97.00 171 GLN A CA 1
ATOM 1358 C C . GLN A 1 171 ? 4.618 5.662 -7.468 1.00 97.00 171 GLN A C 1
ATOM 1360 O O . GLN A 1 171 ? 3.850 5.410 -6.535 1.00 97.00 171 GLN A O 1
ATOM 1365 N N . ILE A 1 172 ? 4.890 4.781 -8.437 1.00 97.31 172 ILE A N 1
ATOM 1366 C CA . ILE A 1 172 ? 4.309 3.430 -8.491 1.00 97.31 172 ILE A CA 1
ATOM 1367 C C . ILE A 1 172 ? 4.688 2.635 -7.230 1.00 97.31 172 ILE A C 1
ATOM 1369 O O . ILE A 1 172 ? 3.831 2.042 -6.570 1.00 97.31 172 ILE A O 1
ATOM 1373 N N . LEU A 1 173 ? 5.967 2.654 -6.850 1.00 97.44 173 LEU A N 1
ATOM 1374 C CA . LEU A 1 173 ? 6.468 1.932 -5.680 1.00 97.44 173 LEU A CA 1
ATOM 1375 C C . LEU A 1 173 ? 5.894 2.460 -4.364 1.00 97.44 173 LEU A C 1
ATOM 1377 O O . LEU A 1 173 ? 5.554 1.662 -3.496 1.00 97.44 173 LEU A O 1
ATOM 1381 N N . ASN A 1 174 ? 5.739 3.776 -4.214 1.00 96.88 174 ASN A N 1
ATOM 1382 C CA . ASN A 1 174 ? 5.126 4.371 -3.025 1.00 96.88 174 ASN A CA 1
ATOM 1383 C C . ASN A 1 174 ? 3.668 3.912 -2.871 1.00 96.88 174 ASN A C 1
ATOM 1385 O O . ASN A 1 174 ? 3.233 3.564 -1.771 1.00 96.88 174 ASN A O 1
ATOM 1389 N N . LEU A 1 175 ? 2.922 3.854 -3.978 1.00 96.50 175 LEU A N 1
ATOM 1390 C CA . LEU A 1 175 ? 1.553 3.343 -3.996 1.00 96.50 175 LEU A CA 1
ATOM 1391 C C . LEU A 1 175 ? 1.498 1.859 -3.589 1.00 96.50 175 LEU A C 1
ATOM 1393 O O . LEU A 1 175 ? 0.680 1.463 -2.753 1.00 96.50 175 LEU A O 1
ATOM 1397 N N . PHE A 1 176 ? 2.403 1.043 -4.126 1.00 97.00 176 PHE A N 1
ATOM 1398 C CA . PHE A 1 176 ? 2.527 -0.374 -3.781 1.00 97.00 176 PHE A CA 1
ATOM 1399 C C . PHE A 1 176 ? 2.948 -0.605 -2.328 1.00 97.00 176 PHE A C 1
ATOM 1401 O O . PHE A 1 176 ? 2.377 -1.470 -1.659 1.00 97.00 176 PHE A O 1
ATOM 1408 N N . GLU A 1 177 ? 3.879 0.188 -1.801 1.00 96.75 177 GLU A N 1
ATOM 1409 C CA . GLU A 1 177 ? 4.287 0.110 -0.402 1.00 96.75 177 GLU A CA 1
ATOM 1410 C C . GLU A 1 177 ? 3.104 0.407 0.531 1.00 96.75 177 GLU A C 1
ATOM 1412 O O . GLU A 1 177 ? 2.877 -0.325 1.501 1.00 96.75 177 GLU A O 1
ATOM 1417 N N . MET A 1 178 ? 2.305 1.437 0.225 1.00 94.88 178 MET A N 1
ATOM 1418 C CA . MET A 1 178 ? 1.077 1.724 0.971 1.00 94.88 178 MET A CA 1
ATOM 1419 C C . MET A 1 178 ? 0.106 0.541 0.930 1.00 94.88 178 MET A C 1
ATOM 1421 O O . MET A 1 178 ? -0.388 0.123 1.981 1.00 94.88 178 MET A O 1
ATOM 1425 N N . ALA A 1 179 ? -0.118 -0.054 -0.246 1.00 94.94 179 ALA A N 1
ATOM 1426 C CA . ALA A 1 179 ? -0.975 -1.229 -0.382 1.00 94.94 179 ALA A CA 1
ATOM 1427 C C . ALA A 1 179 ? -0.475 -2.411 0.473 1.00 94.94 179 ALA A C 1
ATOM 1429 O O . ALA A 1 179 ? -1.267 -3.057 1.164 1.00 94.94 179 ALA A O 1
ATOM 1430 N N . VAL A 1 180 ? 0.837 -2.666 0.501 1.00 95.62 180 VAL A N 1
ATOM 1431 C CA . VAL A 1 180 ? 1.451 -3.715 1.336 1.00 95.62 180 VAL A CA 1
ATOM 1432 C C . VAL A 1 180 ? 1.264 -3.428 2.825 1.00 95.62 180 VAL A C 1
ATOM 1434 O O . VAL A 1 180 ? 0.863 -4.322 3.578 1.00 95.62 180 VAL A O 1
ATOM 1437 N N . ARG A 1 181 ? 1.494 -2.185 3.268 1.00 93.69 181 ARG A N 1
ATOM 1438 C CA . ARG A 1 181 ? 1.277 -1.773 4.666 1.00 93.69 181 ARG A CA 1
ATOM 1439 C C . ARG A 1 181 ? -0.180 -1.979 5.077 1.00 93.69 181 ARG A C 1
ATOM 1441 O O . ARG A 1 181 ? -0.447 -2.618 6.093 1.00 93.69 181 ARG A O 1
ATOM 1448 N N . PHE A 1 182 ? -1.129 -1.538 4.256 1.00 92.06 182 PHE A N 1
ATOM 1449 C CA . PHE A 1 182 ? -2.551 -1.711 4.544 1.00 92.06 182 PHE A CA 1
ATOM 1450 C C . PHE A 1 182 ? -2.992 -3.178 4.495 1.00 92.06 182 PHE A C 1
ATOM 1452 O O . PHE A 1 182 ? -3.856 -3.586 5.275 1.00 92.06 182 PHE A O 1
ATOM 1459 N N . ARG A 1 183 ? -2.389 -4.007 3.637 1.00 92.81 183 ARG A N 1
ATOM 1460 C CA . ARG A 1 183 ? -2.641 -5.453 3.634 1.00 92.81 183 ARG A CA 1
ATOM 1461 C C . ARG A 1 183 ? -2.156 -6.114 4.921 1.00 92.81 183 ARG A C 1
ATOM 1463 O O . ARG A 1 183 ? -2.899 -6.923 5.488 1.00 92.81 183 ARG A O 1
ATOM 1470 N N . ARG A 1 184 ? -0.949 -5.767 5.381 1.00 92.19 184 ARG A N 1
ATOM 1471 C CA . ARG A 1 184 ? -0.370 -6.241 6.650 1.00 92.19 184 ARG A CA 1
ATOM 1472 C C . ARG A 1 184 ? -1.252 -5.858 7.837 1.00 92.19 184 ARG A C 1
ATOM 1474 O O . ARG A 1 184 ? -1.482 -6.681 8.719 1.00 92.19 184 ARG A O 1
ATOM 1481 N N . ASP A 1 185 ? -1.791 -4.644 7.821 1.00 87.25 185 ASP A N 1
ATOM 1482 C CA . ASP A 1 185 ? -2.624 -4.116 8.904 1.00 87.25 185 ASP A CA 1
ATOM 1483 C C . ASP A 1 185 ? -4.083 -4.627 8.840 1.00 87.25 185 ASP A C 1
ATOM 1485 O O . ASP A 1 185 ? -4.908 -4.283 9.687 1.00 87.25 185 ASP A O 1
ATOM 1489 N N . GLY A 1 186 ? -4.417 -5.484 7.863 1.00 86.12 186 GLY A N 1
ATOM 1490 C CA . GLY A 1 186 ? -5.752 -6.072 7.699 1.00 86.12 186 GLY A CA 1
ATOM 1491 C C . GLY A 1 186 ? -6.813 -5.080 7.218 1.00 86.12 186 GLY A C 1
ATOM 1492 O O . GLY A 1 186 ? -8.009 -5.355 7.325 1.00 86.12 186 GLY A O 1
ATOM 1493 N N . ILE A 1 187 ? -6.377 -3.928 6.704 1.00 87.44 187 ILE A N 1
ATOM 1494 C CA . ILE A 1 187 ? -7.235 -2.914 6.097 1.00 87.44 187 ILE A CA 1
ATOM 1495 C C . ILE A 1 187 ? -7.699 -3.455 4.749 1.00 87.44 187 ILE A C 1
ATOM 1497 O O . ILE A 1 187 ? -8.902 -3.628 4.596 1.00 87.44 187 ILE A O 1
ATOM 1501 N N . ILE A 1 188 ? -6.767 -3.815 3.847 1.00 88.25 188 ILE A N 1
ATOM 1502 C CA . ILE A 1 188 ? -7.067 -4.324 2.497 1.00 88.25 188 ILE A CA 1
ATOM 1503 C C . ILE A 1 188 ? -7.512 -5.791 2.510 1.00 88.25 188 ILE A C 1
ATOM 1505 O O . ILE A 1 188 ? -6.774 -6.674 2.954 1.00 88.25 188 ILE A O 1
ATOM 1509 N N . HIS A 1 189 ? -8.704 -6.050 1.961 1.00 87.94 189 HIS A N 1
ATOM 1510 C CA . HIS A 1 189 ? -9.229 -7.389 1.711 1.00 87.94 189 HIS A CA 1
ATOM 1511 C C . HIS A 1 189 ? -8.307 -8.181 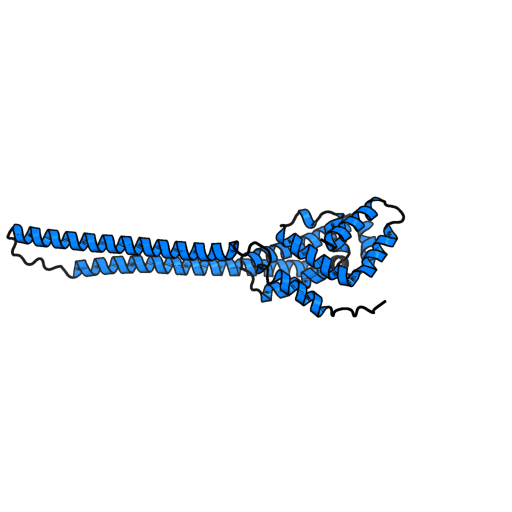0.789 1.00 87.94 189 HIS A C 1
ATOM 1513 O O . HIS A 1 189 ? -7.760 -7.659 -0.182 1.00 87.94 189 HIS A O 1
ATOM 1519 N N . GLU A 1 190 ? -8.205 -9.473 1.074 1.00 91.56 190 GLU A N 1
ATOM 1520 C CA . GLU A 1 190 ? -7.319 -10.398 0.391 1.00 91.56 190 GLU A CA 1
ATOM 1521 C C . GLU A 1 190 ? -7.420 -10.297 -1.139 1.00 91.56 190 GLU A C 1
ATOM 1523 O O . GLU A 1 190 ? -6.425 -10.041 -1.810 1.00 91.56 190 GLU A O 1
ATOM 1528 N N . ASP A 1 191 ? -8.628 -10.443 -1.678 1.00 89.25 191 ASP A N 1
ATOM 1529 C CA . ASP A 1 191 ? -8.854 -10.484 -3.126 1.00 89.25 191 ASP A CA 1
ATOM 1530 C C . ASP A 1 191 ? -8.601 -9.152 -3.827 1.00 89.25 191 ASP A C 1
ATOM 1532 O O . ASP A 1 191 ? -8.162 -9.148 -4.973 1.00 89.25 191 ASP A O 1
ATOM 1536 N N . VAL A 1 192 ? -8.808 -8.032 -3.126 1.00 88.94 192 VAL A N 1
ATOM 1537 C CA . VAL A 1 192 ? -8.432 -6.716 -3.653 1.00 88.94 192 VAL A CA 1
ATOM 1538 C C . VAL A 1 192 ? -6.920 -6.670 -3.771 1.00 88.94 192 VAL A C 1
ATOM 1540 O O . VAL A 1 192 ? -6.403 -6.393 -4.838 1.00 88.94 192 VAL A O 1
ATOM 1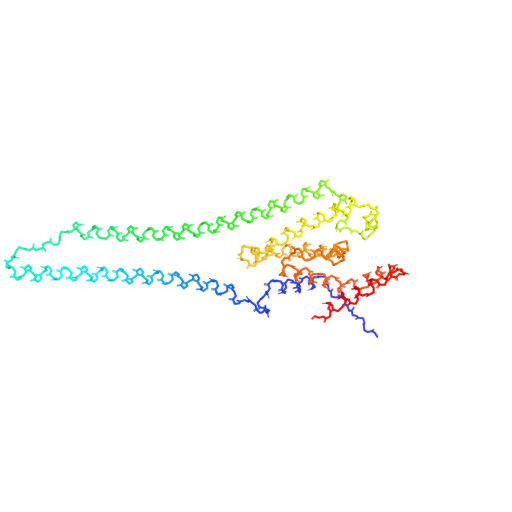543 N N . PHE A 1 193 ? -6.185 -7.043 -2.724 1.00 93.50 193 PHE A N 1
ATOM 1544 C CA . PHE A 1 193 ? -4.726 -7.056 -2.786 1.00 93.50 193 PHE A CA 1
ATOM 1545 C C . PHE A 1 193 ? -4.175 -7.979 -3.895 1.00 93.50 193 PHE A C 1
ATOM 1547 O O . PHE A 1 193 ? -3.178 -7.644 -4.530 1.00 93.50 193 PHE A O 1
ATOM 1554 N N . LYS A 1 194 ? -4.852 -9.094 -4.213 1.00 90.69 194 LYS A N 1
ATOM 1555 C CA . LYS A 1 194 ? -4.468 -9.960 -5.347 1.00 90.69 194 LYS A CA 1
ATOM 1556 C C . LYS A 1 194 ? -4.482 -9.230 -6.694 1.00 90.69 194 LYS A C 1
ATOM 1558 O O . LYS A 1 194 ? -3.651 -9.557 -7.538 1.00 90.69 194 LYS A O 1
ATOM 1563 N N . SER A 1 195 ? -5.380 -8.265 -6.915 1.00 88.75 195 SER A N 1
ATOM 1564 C CA . SER A 1 195 ? -5.394 -7.505 -8.174 1.00 88.75 195 SER A CA 1
ATOM 1565 C C . SER A 1 195 ? -4.168 -6.599 -8.307 1.00 88.75 195 SER A C 1
ATOM 1567 O O . SER A 1 195 ? -3.640 -6.453 -9.403 1.00 88.75 195 SER A O 1
ATOM 1569 N N . TRP A 1 196 ? -3.661 -6.064 -7.192 1.00 92.25 196 TRP A N 1
ATOM 1570 C CA . TRP A 1 196 ? -2.431 -5.264 -7.155 1.00 92.25 196 TRP A CA 1
ATOM 1571 C C . TRP A 1 196 ? -1.181 -6.091 -7.456 1.00 92.25 196 TRP A C 1
ATOM 1573 O O . TRP A 1 196 ? -0.254 -5.605 -8.102 1.00 92.25 196 TRP A O 1
ATOM 1583 N N . MET A 1 197 ? -1.166 -7.361 -7.043 1.00 92.38 197 MET A N 1
ATOM 1584 C CA . MET A 1 197 ? -0.029 -8.251 -7.291 1.00 92.38 197 MET A CA 1
ATOM 1585 C C . MET A 1 197 ? 0.254 -8.468 -8.779 1.00 92.38 197 MET A C 1
ATOM 1587 O O . MET A 1 197 ? 1.408 -8.683 -9.144 1.00 92.38 197 MET A O 1
ATOM 1591 N N . ALA A 1 198 ? -0.768 -8.406 -9.638 1.00 90.31 198 ALA A N 1
ATOM 1592 C CA . ALA A 1 198 ? -0.570 -8.492 -11.082 1.00 90.31 198 ALA A CA 1
ATOM 1593 C C . ALA A 1 198 ? 0.279 -7.319 -11.595 1.00 90.31 198 ALA A C 1
ATOM 1595 O O . ALA A 1 198 ? 1.246 -7.543 -12.312 1.00 90.31 198 ALA A O 1
ATOM 1596 N N . TRP A 1 199 ? -0.011 -6.095 -11.149 1.00 92.56 199 TRP A N 1
ATOM 1597 C CA . TRP A 1 199 ? 0.758 -4.914 -11.547 1.00 92.56 199 TRP A CA 1
ATOM 1598 C C . TRP A 1 199 ? 2.158 -4.879 -10.945 1.00 92.56 199 TRP A C 1
ATOM 1600 O O . TRP A 1 199 ? 3.100 -4.488 -11.624 1.00 92.56 199 TRP A O 1
ATOM 1610 N N . MET A 1 200 ? 2.325 -5.328 -9.697 1.00 95.44 200 MET A N 1
ATOM 1611 C CA . MET A 1 200 ? 3.664 -5.494 -9.118 1.00 95.44 200 MET A CA 1
ATOM 1612 C C . MET A 1 200 ? 4.501 -6.481 -9.936 1.00 95.44 200 MET A C 1
ATOM 1614 O O . MET A 1 200 ? 5.681 -6.234 -10.169 1.00 95.44 200 MET A O 1
ATOM 1618 N N . TYR A 1 201 ? 3.896 -7.583 -10.389 1.00 93.25 201 TYR A N 1
ATOM 1619 C CA . TYR A 1 201 ? 4.564 -8.545 -11.263 1.00 93.25 201 TYR A CA 1
ATOM 1620 C C . TYR A 1 201 ? 4.934 -7.919 -12.613 1.00 93.25 201 TYR A C 1
ATOM 1622 O O . TYR A 1 201 ? 6.067 -8.089 -13.056 1.00 93.25 201 TYR A O 1
ATOM 1630 N N . ASP A 1 202 ? 4.027 -7.162 -13.233 1.00 92.69 202 ASP A N 1
ATOM 1631 C CA . ASP A 1 202 ? 4.303 -6.485 -14.504 1.00 92.69 202 ASP A CA 1
ATOM 1632 C C . ASP A 1 202 ? 5.433 -5.446 -14.349 1.00 92.69 202 ASP A C 1
ATOM 1634 O O . ASP A 1 202 ? 6.301 -5.346 -15.214 1.00 92.69 202 ASP A O 1
ATOM 1638 N N . LEU A 1 203 ? 5.509 -4.745 -13.207 1.00 94.44 203 LEU A N 1
ATOM 1639 C CA . LEU A 1 203 ? 6.620 -3.835 -12.908 1.00 94.44 203 LEU A CA 1
ATOM 1640 C C . LEU A 1 203 ? 7.930 -4.610 -12.726 1.00 94.44 203 LEU A C 1
ATOM 1642 O O . LEU A 1 203 ? 8.959 -4.211 -13.256 1.00 94.44 203 LEU A O 1
ATOM 1646 N N . CYS A 1 204 ? 7.898 -5.752 -12.033 1.00 93.62 204 CYS A N 1
ATOM 1647 C CA . CYS A 1 204 ? 9.062 -6.633 -11.902 1.00 93.62 204 CYS A CA 1
ATOM 1648 C C . CYS A 1 204 ? 9.534 -7.194 -13.256 1.00 93.62 204 CYS A C 1
ATOM 1650 O O . CYS A 1 204 ? 10.696 -7.573 -13.386 1.00 93.62 204 CYS A O 1
ATOM 1652 N N . ALA A 1 205 ? 8.651 -7.261 -14.256 1.00 89.81 205 ALA A N 1
ATOM 1653 C CA . ALA A 1 205 ? 8.990 -7.646 -15.623 1.00 89.81 205 ALA A CA 1
ATOM 1654 C C . ALA A 1 205 ? 9.682 -6.533 -16.422 1.00 89.81 205 ALA A C 1
ATOM 1656 O O . ALA A 1 205 ? 10.273 -6.819 -17.463 1.00 89.81 205 ALA A O 1
ATOM 1657 N N . SER A 1 206 ? 9.654 -5.294 -15.927 1.00 89.94 206 SER A N 1
ATOM 1658 C CA . SER A 1 206 ? 10.327 -4.157 -16.545 1.00 89.94 206 SER A CA 1
ATOM 1659 C C . SER A 1 206 ? 11.835 -4.178 -16.271 1.00 89.94 206 SER A C 1
ATOM 1661 O O . SER A 1 206 ? 12.304 -4.193 -15.131 1.00 89.94 206 SER A O 1
ATOM 1663 N N . GLU A 1 207 ? 12.629 -4.147 -17.339 1.00 86.12 207 GLU A N 1
ATOM 1664 C CA . GLU A 1 207 ? 14.093 -4.152 -17.247 1.00 86.12 207 GLU A CA 1
ATOM 1665 C C . GLU A 1 207 ? 14.643 -2.825 -16.719 1.00 86.12 207 GLU A C 1
ATOM 1667 O O . GLU A 1 207 ? 15.596 -2.809 -15.936 1.00 86.12 207 GLU A O 1
ATOM 1672 N N . ILE A 1 208 ? 14.004 -1.708 -17.082 1.00 89.69 208 ILE A N 1
ATOM 1673 C CA . ILE A 1 208 ? 14.372 -0.396 -16.549 1.00 89.69 208 ILE A CA 1
ATOM 1674 C C . ILE A 1 208 ? 14.115 -0.335 -15.042 1.00 89.69 208 ILE A C 1
ATOM 1676 O O . ILE A 1 208 ? 14.927 0.217 -14.298 1.00 89.69 208 ILE A O 1
ATOM 1680 N N . PHE A 1 209 ? 13.047 -0.981 -14.565 1.00 93.19 209 PHE A N 1
ATOM 1681 C CA . PHE A 1 209 ? 12.796 -1.113 -13.137 1.00 93.19 209 PHE A CA 1
ATOM 1682 C C . PHE A 1 209 ? 13.900 -1.911 -12.437 1.00 93.19 209 PHE A C 1
ATOM 1684 O O . PHE A 1 209 ? 14.432 -1.439 -11.433 1.00 93.19 209 PHE A O 1
ATOM 1691 N N . LEU A 1 210 ? 14.301 -3.064 -12.986 1.00 89.44 210 LEU A N 1
ATOM 1692 C CA . LEU A 1 210 ? 15.399 -3.868 -12.437 1.00 89.44 210 LEU A CA 1
ATOM 1693 C C . LEU A 1 210 ? 16.694 -3.051 -12.300 1.00 89.44 210 LEU A C 1
ATOM 1695 O O . LEU A 1 210 ? 17.381 -3.149 -11.278 1.00 89.44 210 LEU A O 1
ATOM 1699 N N . HIS A 1 211 ? 17.006 -2.223 -13.304 1.00 86.75 211 HIS A N 1
ATOM 1700 C CA . HIS A 1 211 ? 18.153 -1.323 -13.255 1.00 86.75 211 HIS A CA 1
ATOM 1701 C C . HIS A 1 211 ? 18.070 -0.374 -12.054 1.00 86.75 211 HIS A C 1
ATOM 1703 O O . HIS A 1 211 ? 18.994 -0.320 -11.244 1.00 86.75 211 HIS A O 1
ATOM 1709 N N . TYR A 1 212 ? 16.965 0.352 -11.888 1.00 92.19 212 TYR A N 1
ATOM 1710 C CA . TYR A 1 212 ? 16.838 1.277 -10.761 1.00 92.19 212 TYR A CA 1
ATOM 1711 C C . TYR A 1 212 ? 16.793 0.559 -9.407 1.00 92.19 212 TYR A C 1
ATOM 1713 O O . TYR A 1 212 ? 17.431 1.018 -8.458 1.00 92.19 212 TYR A O 1
ATOM 1721 N N . TRP A 1 213 ? 16.093 -0.573 -9.318 1.00 94.88 213 TRP A N 1
ATOM 1722 C CA . TRP A 1 213 ? 15.906 -1.312 -8.071 1.00 94.88 213 TRP A CA 1
ATOM 1723 C C . TRP A 1 213 ? 17.233 -1.714 -7.422 1.00 94.88 213 TRP A C 1
ATOM 1725 O O . TRP A 1 213 ? 17.460 -1.386 -6.257 1.00 94.88 213 TRP A O 1
ATOM 1735 N N . TYR A 1 214 ? 18.131 -2.344 -8.186 1.00 87.62 214 TYR A N 1
ATOM 1736 C CA . TYR A 1 214 ? 19.410 -2.831 -7.665 1.00 87.62 214 TYR A CA 1
ATOM 1737 C C . TYR A 1 214 ? 20.604 -1.939 -8.015 1.00 87.62 214 TYR A C 1
ATOM 1739 O O . TYR A 1 214 ? 21.372 -1.584 -7.126 1.00 87.62 214 TYR A O 1
ATOM 1747 N N . LEU A 1 215 ? 20.779 -1.537 -9.281 1.00 78.00 215 LEU A N 1
ATOM 1748 C CA . LEU A 1 215 ? 21.989 -0.804 -9.698 1.00 78.00 215 LEU A CA 1
ATOM 1749 C C . LEU A 1 215 ? 22.017 0.631 -9.165 1.00 78.00 215 LEU A C 1
ATOM 1751 O O . LEU A 1 215 ? 23.091 1.215 -9.015 1.00 78.00 215 LEU A O 1
ATOM 1755 N N . LYS A 1 216 ? 20.850 1.205 -8.855 1.00 84.75 216 LYS A N 1
ATOM 1756 C CA . LYS A 1 216 ? 20.739 2.516 -8.199 1.00 84.75 216 LYS A CA 1
ATOM 1757 C C . LYS A 1 216 ? 20.363 2.425 -6.718 1.00 84.75 216 LYS A C 1
ATOM 1759 O O . LYS A 1 216 ? 20.130 3.466 -6.112 1.00 84.75 216 LYS A O 1
ATOM 1764 N N . ASN A 1 217 ? 20.345 1.222 -6.132 1.00 90.62 217 ASN A N 1
ATOM 1765 C CA . ASN A 1 217 ? 19.969 0.977 -4.733 1.00 90.62 217 ASN A CA 1
ATOM 1766 C C . ASN A 1 217 ? 18.619 1.609 -4.348 1.00 90.62 217 ASN A C 1
ATOM 1768 O O . ASN A 1 217 ? 18.449 2.110 -3.238 1.00 90.62 217 ASN A O 1
ATOM 1772 N N . LEU A 1 218 ? 17.650 1.637 -5.269 1.00 94.69 218 LEU A N 1
ATOM 1773 C CA . LEU A 1 218 ? 16.341 2.228 -4.986 1.00 94.69 218 LEU A CA 1
ATOM 1774 C C . LEU A 1 218 ? 15.607 1.457 -3.876 1.00 94.69 218 LEU A C 1
ATOM 1776 O O . LEU A 1 218 ? 14.860 2.055 -3.098 1.00 94.69 218 LEU A O 1
ATOM 1780 N N . ASN A 1 219 ? 15.866 0.153 -3.766 1.00 95.69 219 ASN A N 1
ATOM 1781 C CA . ASN A 1 219 ? 15.297 -0.732 -2.755 1.00 95.69 219 ASN A CA 1
ATOM 1782 C C . ASN A 1 219 ? 15.489 -0.234 -1.309 1.00 95.69 219 ASN A C 1
ATOM 1784 O O . ASN A 1 219 ? 14.571 -0.374 -0.500 1.00 95.69 219 ASN A O 1
ATOM 1788 N N . THR A 1 220 ? 16.614 0.412 -0.978 1.00 96.00 220 THR A N 1
ATOM 1789 C CA . THR A 1 220 ? 16.926 0.840 0.399 1.00 96.00 220 THR A CA 1
ATOM 1790 C C . THR A 1 220 ? 15.990 1.918 0.947 1.00 96.00 220 THR A C 1
ATOM 1792 O O . THR A 1 220 ? 15.986 2.166 2.151 1.00 96.00 220 THR A O 1
ATOM 1795 N N . ASN A 1 221 ? 15.199 2.567 0.088 1.00 97.12 221 ASN A N 1
ATOM 1796 C CA . ASN A 1 221 ? 14.254 3.615 0.482 1.00 97.12 221 ASN A CA 1
ATOM 1797 C C . ASN A 1 221 ? 12.915 3.069 1.007 1.00 97.12 221 ASN A C 1
ATOM 1799 O O . ASN A 1 221 ? 12.085 3.841 1.482 1.00 97.12 221 ASN A O 1
ATOM 1803 N N . TYR A 1 222 ? 12.703 1.756 0.927 1.00 97.56 222 TYR A N 1
ATOM 1804 C CA . TYR A 1 222 ? 11.428 1.106 1.224 1.00 97.56 222 TYR A CA 1
ATOM 1805 C C . TYR A 1 222 ? 11.506 0.207 2.461 1.00 97.56 222 TYR A C 1
ATOM 1807 O O . TYR A 1 222 ? 12.590 -0.201 2.867 1.00 97.56 222 TYR A O 1
ATOM 1815 N N . ILE A 1 223 ? 10.370 -0.145 3.075 1.00 95.94 223 ILE A N 1
ATOM 1816 C CA . ILE A 1 223 ? 10.364 -1.100 4.201 1.00 95.94 223 ILE A CA 1
ATOM 1817 C C . ILE A 1 223 ? 10.774 -2.516 3.772 1.00 95.94 223 ILE A C 1
ATOM 1819 O O . ILE A 1 223 ? 10.404 -2.977 2.694 1.00 95.94 223 ILE A O 1
ATOM 1823 N N . GLU A 1 224 ? 11.432 -3.252 4.672 1.00 96.06 224 GLU A N 1
ATOM 1824 C CA . GLU A 1 224 ? 11.932 -4.618 4.430 1.00 96.06 224 GLU A CA 1
ATOM 1825 C C . GLU A 1 224 ? 10.860 -5.578 3.897 1.00 96.06 224 GLU A C 1
ATOM 1827 O O . GLU A 1 224 ? 11.107 -6.334 2.965 1.00 96.06 224 GLU A O 1
ATOM 1832 N N . LEU A 1 225 ? 9.637 -5.519 4.441 1.00 94.56 225 LEU A N 1
ATOM 1833 C CA . LEU A 1 225 ? 8.533 -6.364 3.968 1.00 94.56 225 LEU A CA 1
ATOM 1834 C C . LEU A 1 225 ? 8.199 -6.105 2.493 1.00 94.56 225 LEU A C 1
ATOM 1836 O O . LEU A 1 225 ? 7.881 -7.035 1.760 1.00 94.56 225 LEU A O 1
ATOM 1840 N N . PHE A 1 226 ? 8.227 -4.843 2.063 1.00 97.06 226 PHE A N 1
ATOM 1841 C CA . PHE A 1 226 ? 7.951 -4.503 0.672 1.00 97.06 226 PHE A CA 1
ATOM 1842 C C . PHE A 1 226 ? 9.131 -4.883 -0.224 1.00 97.06 226 PHE A C 1
ATOM 1844 O O . PHE A 1 226 ? 8.907 -5.443 -1.296 1.00 97.06 226 PHE A O 1
ATOM 1851 N N . GLN A 1 227 ? 10.364 -4.671 0.250 1.00 96.62 227 GLN A N 1
ATOM 1852 C CA . GLN A 1 227 ? 11.570 -5.122 -0.445 1.00 96.62 227 GLN A CA 1
ATOM 1853 C C . GLN A 1 227 ? 11.526 -6.633 -0.720 1.00 96.62 227 GLN A C 1
ATOM 1855 O O . GLN A 1 227 ? 11.671 -7.033 -1.869 1.00 96.62 227 GLN A O 1
ATOM 1860 N N . ASP A 1 228 ? 11.217 -7.459 0.289 1.00 94.12 228 ASP A N 1
ATOM 1861 C CA . ASP A 1 228 ? 11.114 -8.922 0.143 1.00 94.12 228 ASP A CA 1
ATOM 1862 C C . ASP A 1 228 ? 10.049 -9.331 -0.891 1.00 94.12 228 ASP A C 1
ATOM 1864 O O . ASP A 1 228 ? 10.275 -10.237 -1.694 1.00 94.12 228 ASP A O 1
ATOM 1868 N N . ILE A 1 229 ? 8.902 -8.643 -0.932 1.00 94.69 229 ILE A N 1
ATOM 1869 C CA . ILE A 1 229 ? 7.854 -8.911 -1.931 1.00 94.69 229 ILE A CA 1
ATOM 1870 C C . ILE A 1 229 ? 8.359 -8.617 -3.350 1.00 94.69 229 ILE A C 1
ATOM 1872 O O . ILE A 1 229 ? 8.157 -9.440 -4.248 1.00 94.69 229 ILE A O 1
ATOM 1876 N N . ILE A 1 230 ? 9.012 -7.471 -3.557 1.00 96.50 230 ILE A N 1
ATOM 1877 C CA . ILE A 1 230 ? 9.549 -7.077 -4.864 1.00 96.50 230 ILE A CA 1
ATOM 1878 C C . ILE A 1 230 ? 10.698 -7.993 -5.285 1.00 96.50 230 ILE A C 1
ATOM 1880 O O . ILE A 1 230 ? 10.680 -8.499 -6.404 1.00 96.50 230 ILE A O 1
ATOM 1884 N N . ASP A 1 231 ? 11.646 -8.283 -4.394 1.00 92.88 231 ASP A N 1
ATOM 1885 C CA . ASP A 1 231 ? 12.778 -9.172 -4.671 1.00 92.88 231 ASP A CA 1
ATOM 1886 C C . ASP A 1 231 ? 12.295 -10.572 -5.079 1.00 92.88 231 ASP A C 1
ATOM 1888 O O . ASP A 1 231 ? 12.792 -11.157 -6.045 1.00 92.88 231 ASP A O 1
ATOM 1892 N N . ARG A 1 232 ? 11.252 -11.099 -4.422 1.00 89.44 232 ARG A N 1
ATOM 1893 C CA . ARG A 1 232 ? 10.604 -12.353 -4.841 1.00 89.44 232 ARG A CA 1
ATOM 1894 C C . ARG A 1 232 ? 9.925 -12.228 -6.200 1.00 89.44 232 ARG A C 1
ATOM 1896 O O . ARG A 1 232 ? 10.002 -13.168 -6.993 1.00 89.44 232 ARG A O 1
ATOM 1903 N N . GLY A 1 233 ? 9.256 -11.107 -6.466 1.00 92.25 233 GLY A N 1
ATOM 1904 C CA . GLY A 1 233 ? 8.652 -10.805 -7.764 1.00 92.25 233 GLY A CA 1
ATOM 1905 C C . GLY A 1 233 ? 9.688 -10.833 -8.888 1.00 92.25 233 GLY A C 1
ATOM 1906 O O . GLY A 1 233 ? 9.525 -11.576 -9.857 1.00 92.25 233 GLY A O 1
ATOM 1907 N N . LEU A 1 234 ? 10.801 -10.124 -8.695 1.00 90.94 234 LEU A N 1
ATOM 1908 C CA . LEU A 1 234 ? 11.957 -10.106 -9.591 1.00 90.94 234 LEU A CA 1
ATOM 1909 C C . LEU A 1 234 ? 12.544 -11.506 -9.777 1.00 90.94 234 LEU A C 1
ATOM 1911 O O . LEU A 1 234 ? 12.753 -11.928 -10.911 1.00 90.94 234 LEU A O 1
ATOM 1915 N N . CYS A 1 235 ? 12.722 -12.278 -8.701 1.00 86.69 235 CYS A N 1
ATOM 1916 C CA . CYS A 1 235 ? 13.188 -13.662 -8.793 1.00 86.69 235 CYS A CA 1
ATOM 1917 C C . CYS A 1 235 ? 12.254 -14.543 -9.637 1.00 86.69 235 CYS A C 1
ATOM 1919 O O . CYS A 1 235 ? 12.721 -15.423 -10.362 1.00 86.69 235 CYS A O 1
ATOM 1921 N N . CYS A 1 236 ? 10.937 -14.343 -9.544 1.00 85.81 236 CYS A N 1
ATOM 1922 C CA . CYS A 1 236 ? 9.965 -15.113 -10.319 1.00 85.81 236 CYS A CA 1
ATOM 1923 C C . CYS A 1 236 ? 10.028 -14.765 -11.807 1.00 85.81 236 CYS A C 1
ATOM 1925 O O . CYS A 1 236 ? 10.117 -15.672 -12.631 1.00 85.81 236 CYS A O 1
ATOM 1927 N N . VAL A 1 237 ? 10.061 -13.473 -12.138 1.00 86.12 237 VAL A N 1
ATOM 1928 C CA . VAL A 1 237 ? 10.221 -12.993 -13.518 1.00 86.12 237 VAL A CA 1
ATOM 1929 C C . VAL A 1 237 ? 11.556 -13.451 -14.101 1.00 86.12 237 VAL A C 1
ATOM 1931 O O . VAL A 1 237 ? 11.624 -13.946 -15.224 1.00 86.12 237 VAL A O 1
ATOM 1934 N N . GLN A 1 238 ? 12.649 -13.308 -13.353 1.00 76.69 238 GLN A N 1
ATOM 1935 C CA . GLN A 1 238 ? 13.975 -13.659 -13.842 1.00 76.69 238 GLN A CA 1
ATOM 1936 C C . GLN A 1 238 ? 14.118 -15.156 -14.063 1.00 76.69 238 GLN A C 1
ATOM 1938 O O . GLN A 1 238 ? 14.732 -15.525 -15.049 1.00 76.69 238 GLN A O 1
ATOM 1943 N N . LYS A 1 239 ? 13.514 -16.027 -13.244 1.00 72.25 239 LYS A N 1
ATOM 1944 C CA . LYS A 1 239 ? 13.472 -17.477 -13.526 1.00 72.25 239 LYS A CA 1
ATOM 1945 C C . LYS A 1 239 ? 12.822 -17.797 -14.875 1.00 72.25 239 LYS A C 1
ATOM 1947 O O . LYS A 1 239 ? 13.203 -18.777 -15.509 1.00 72.25 239 LYS A O 1
ATOM 1952 N N . GLU A 1 240 ? 11.892 -16.964 -15.328 1.00 64.75 240 GLU A N 1
ATOM 1953 C CA . GLU A 1 240 ? 11.269 -17.073 -16.650 1.00 64.75 240 GLU A CA 1
ATOM 1954 C C . GLU A 1 240 ? 12.146 -16.447 -17.752 1.00 64.75 240 GLU A C 1
ATOM 1956 O O . GLU A 1 240 ? 12.159 -16.934 -18.881 1.00 64.75 240 GLU A O 1
ATOM 1961 N N . ASN A 1 241 ? 12.942 -15.426 -17.410 1.00 61.19 241 ASN A N 1
ATOM 1962 C CA . ASN A 1 241 ? 13.745 -14.617 -18.333 1.00 61.19 241 ASN A CA 1
ATOM 1963 C C . ASN A 1 241 ? 15.275 -14.829 -18.250 1.00 61.19 241 ASN A C 1
ATOM 1965 O O . ASN A 1 241 ? 16.008 -14.064 -18.880 1.00 61.19 241 ASN A O 1
ATOM 1969 N N . VAL A 1 242 ? 15.777 -15.850 -17.530 1.00 55.72 242 VAL A N 1
ATOM 1970 C CA . VAL A 1 242 ? 17.218 -16.072 -17.222 1.00 55.72 242 VAL A CA 1
ATOM 1971 C C . VAL A 1 242 ? 18.100 -15.956 -18.468 1.00 55.72 242 VAL A C 1
ATOM 1973 O O . VAL A 1 242 ? 19.216 -15.453 -18.396 1.00 55.72 242 VAL A O 1
ATOM 1976 N N . ILE A 1 243 ? 17.580 -16.371 -19.622 1.00 56.31 243 ILE A N 1
ATOM 1977 C CA . ILE A 1 243 ? 18.287 -16.343 -20.904 1.00 56.31 243 ILE A CA 1
ATOM 1978 C C . ILE A 1 243 ? 18.475 -14.901 -21.421 1.00 56.31 243 ILE A C 1
ATOM 1980 O O . ILE A 1 243 ? 19.579 -14.538 -21.808 1.00 56.31 243 ILE A O 1
ATOM 1984 N N . LYS A 1 244 ? 17.450 -14.040 -21.356 1.00 56.91 244 LYS A N 1
ATOM 1985 C CA . LYS A 1 244 ? 17.504 -12.663 -21.892 1.00 56.91 244 LYS A CA 1
ATOM 1986 C C . LYS A 1 244 ? 18.360 -11.729 -21.045 1.00 56.91 244 LYS A C 1
ATOM 1988 O O . LYS A 1 244 ? 19.141 -10.942 -21.569 1.00 56.91 244 LYS A O 1
ATOM 1993 N N . VAL A 1 245 ? 18.234 -11.846 -19.727 1.00 56.00 245 VAL A N 1
ATOM 1994 C CA . VAL A 1 245 ? 18.968 -11.007 -18.773 1.00 56.00 245 VAL A CA 1
ATOM 1995 C C . VAL A 1 245 ? 20.470 -11.299 -18.854 1.00 56.00 245 VAL A C 1
ATOM 1997 O O . VAL A 1 245 ? 21.283 -10.380 -18.897 1.00 56.00 245 VAL A O 1
ATOM 2000 N N . GLN A 1 246 ? 20.853 -12.574 -18.976 1.00 57.62 246 GLN A N 1
ATOM 2001 C CA . GLN A 1 246 ? 22.250 -12.956 -19.188 1.00 57.62 246 GLN A CA 1
ATOM 2002 C C . GLN A 1 246 ? 22.805 -12.459 -20.532 1.00 57.62 246 GLN A C 1
ATOM 2004 O O . GLN A 1 246 ? 23.965 -12.063 -20.581 1.00 57.62 246 GLN A O 1
ATOM 2009 N N . GLU A 1 247 ? 22.001 -12.435 -21.600 1.00 60.44 247 GLU A N 1
ATOM 2010 C CA . GLU A 1 247 ? 22.406 -11.917 -22.916 1.00 60.44 247 GLU A CA 1
ATOM 2011 C C . GLU A 1 247 ? 22.573 -10.389 -22.944 1.00 60.44 247 GLU A C 1
ATOM 2013 O O . GLU A 1 247 ? 23.500 -9.894 -23.590 1.00 60.44 247 GLU A O 1
ATOM 2018 N N . MET A 1 248 ? 21.725 -9.636 -22.233 1.00 57.56 248 MET A N 1
ATOM 2019 C CA . MET A 1 248 ? 21.881 -8.182 -22.089 1.00 57.56 248 MET A CA 1
ATOM 2020 C C . MET A 1 248 ? 23.153 -7.829 -21.320 1.00 57.56 248 MET A C 1
ATOM 2022 O O . MET A 1 248 ? 23.975 -7.054 -21.806 1.00 57.56 248 MET A O 1
ATOM 2026 N N . PHE A 1 249 ? 23.375 -8.477 -20.175 1.00 55.16 249 PHE A N 1
ATOM 2027 C CA . PHE A 1 249 ? 24.570 -8.235 -19.369 1.00 55.16 249 PHE A CA 1
ATOM 2028 C C . PHE A 1 249 ? 25.856 -8.748 -20.034 1.00 55.16 249 PHE A C 1
ATOM 2030 O O . PHE A 1 249 ? 26.922 -8.171 -19.824 1.00 55.16 249 PHE A O 1
ATOM 2037 N N . ALA A 1 250 ? 25.784 -9.784 -20.878 1.00 59.69 250 ALA A N 1
ATOM 2038 C CA . ALA A 1 250 ? 26.921 -10.255 -21.675 1.00 59.69 250 ALA A CA 1
ATOM 2039 C C . ALA A 1 250 ? 27.351 -9.266 -22.777 1.00 59.69 250 ALA A C 1
ATOM 2041 O O . ALA A 1 250 ? 28.495 -9.323 -23.221 1.00 59.69 250 ALA A O 1
ATOM 2042 N N . LYS A 1 251 ? 26.467 -8.361 -23.221 1.00 59.84 251 LYS A N 1
ATOM 2043 C CA . LYS A 1 251 ? 26.803 -7.305 -24.195 1.00 59.84 251 LYS A CA 1
ATOM 2044 C C . LYS A 1 251 ? 27.405 -6.054 -23.553 1.00 59.84 251 LYS A C 1
ATOM 2046 O O . LYS A 1 251 ? 28.204 -5.383 -24.195 1.00 59.84 251 LYS A O 1
ATOM 2051 N N . GLU A 1 252 ? 27.056 -5.752 -22.305 1.00 55.56 252 GLU A N 1
ATOM 2052 C CA . GLU A 1 252 ? 27.605 -4.606 -21.557 1.00 55.56 252 GLU A CA 1
ATOM 2053 C C . GLU A 1 252 ? 28.954 -4.904 -20.877 1.00 55.56 252 GLU A C 1
ATOM 2055 O O . GLU A 1 252 ? 29.720 -3.991 -20.578 1.00 55.56 252 GLU A O 1
ATOM 2060 N N . THR A 1 253 ? 29.294 -6.179 -20.659 1.00 51.56 253 THR A N 1
ATOM 2061 C CA . THR A 1 253 ? 30.506 -6.590 -19.919 1.00 51.56 253 THR A CA 1
ATOM 2062 C C . THR A 1 253 ? 31.809 -6.555 -20.719 1.00 51.56 253 THR A C 1
ATOM 2064 O O . THR A 1 253 ? 32.856 -6.909 -20.179 1.00 51.56 253 THR A O 1
ATOM 2067 N N . THR A 1 254 ? 31.810 -6.074 -21.965 1.00 53.50 254 THR A N 1
ATOM 2068 C CA . THR A 1 254 ? 33.065 -5.909 -22.716 1.00 53.50 254 THR A CA 1
ATOM 2069 C C . THR A 1 254 ? 33.984 -4.806 -22.175 1.00 53.50 254 THR A C 1
ATOM 2071 O O . THR A 1 254 ? 35.136 -4.782 -22.592 1.00 53.50 254 THR A O 1
ATOM 2074 N N . ASP A 1 255 ? 33.536 -3.945 -21.243 1.00 53.06 255 ASP A N 1
ATOM 2075 C CA . ASP A 1 255 ? 34.384 -2.842 -20.743 1.00 53.06 255 ASP A CA 1
ATOM 2076 C C . ASP A 1 255 ? 34.222 -2.444 -19.254 1.00 53.06 255 ASP A C 1
ATOM 2078 O O . ASP A 1 255 ? 34.696 -1.389 -18.854 1.00 53.06 255 ASP A O 1
ATOM 2082 N N . ASN A 1 256 ? 33.582 -3.240 -18.380 1.00 52.78 256 ASN A N 1
ATOM 2083 C CA . ASN A 1 256 ? 33.470 -2.857 -16.956 1.00 52.78 256 ASN A CA 1
ATOM 2084 C C . ASN A 1 256 ? 33.503 -4.037 -15.969 1.00 52.78 256 ASN A C 1
ATOM 2086 O O . ASN A 1 256 ? 32.555 -4.817 -15.872 1.00 52.78 256 ASN A O 1
ATOM 2090 N N . SER A 1 257 ? 34.563 -4.103 -15.151 1.00 57.47 257 SER A N 1
ATOM 2091 C CA . SER A 1 257 ? 34.751 -5.103 -14.083 1.00 57.47 257 SER A CA 1
ATOM 2092 C C . SER A 1 257 ? 33.691 -5.034 -12.974 1.00 57.47 257 SER A C 1
ATOM 2094 O O . SER A 1 257 ? 33.370 -6.055 -12.380 1.00 57.47 257 SER A O 1
ATOM 2096 N N . SER A 1 258 ? 33.088 -3.862 -12.753 1.00 55.22 258 SER A N 1
ATOM 2097 C CA . SER A 1 258 ? 32.029 -3.623 -11.754 1.00 55.22 258 SER A CA 1
ATOM 2098 C C . SER A 1 258 ? 30.765 -4.477 -11.973 1.00 55.22 258 SER A C 1
ATOM 2100 O O . SER A 1 258 ? 30.051 -4.816 -11.031 1.00 55.22 258 SER A O 1
ATOM 2102 N N . PHE A 1 259 ? 30.488 -4.878 -13.218 1.00 54.00 259 PHE A N 1
ATOM 2103 C CA . PHE A 1 259 ? 29.268 -5.621 -13.555 1.00 54.00 259 PHE A CA 1
ATOM 2104 C C . PHE A 1 259 ? 29.378 -7.137 -13.350 1.00 54.00 259 PHE A C 1
ATOM 2106 O O . PHE A 1 259 ? 28.353 -7.799 -13.168 1.00 54.00 259 PHE A O 1
ATOM 2113 N N . ALA A 1 260 ? 30.590 -7.700 -13.355 1.00 58.66 260 ALA A N 1
ATOM 2114 C CA . ALA A 1 260 ? 30.792 -9.122 -13.072 1.00 58.66 260 ALA A CA 1
ATOM 2115 C C . ALA A 1 260 ? 30.433 -9.448 -11.611 1.00 58.66 260 ALA A C 1
ATOM 2117 O O . ALA A 1 260 ? 29.677 -10.389 -11.365 1.00 58.66 260 ALA A O 1
ATOM 2118 N N . ASP A 1 261 ? 30.867 -8.594 -10.680 1.00 61.56 261 ASP A N 1
ATOM 2119 C CA . ASP A 1 261 ? 30.559 -8.697 -9.248 1.00 61.56 261 ASP A CA 1
ATOM 2120 C C . ASP A 1 261 ? 29.052 -8.552 -8.984 1.00 61.56 261 ASP A C 1
ATOM 2122 O O . ASP A 1 261 ? 28.471 -9.271 -8.174 1.00 61.56 261 ASP A O 1
ATOM 2126 N N . PHE A 1 262 ? 28.373 -7.667 -9.722 1.00 56.75 262 PHE A N 1
ATOM 2127 C CA . PHE A 1 262 ? 26.923 -7.503 -9.620 1.00 56.75 262 PHE A CA 1
ATOM 2128 C C . PHE A 1 262 ? 26.147 -8.735 -10.110 1.00 56.75 262 PHE A C 1
ATOM 2130 O O . PHE A 1 262 ? 25.149 -9.132 -9.505 1.00 56.75 262 PHE A O 1
ATOM 2137 N N . ARG A 1 263 ? 26.608 -9.369 -11.196 1.00 58.03 263 ARG A N 1
ATOM 2138 C CA . ARG A 1 263 ? 26.018 -10.619 -11.688 1.00 58.03 263 ARG A CA 1
ATOM 2139 C C . ARG A 1 263 ? 26.161 -11.730 -10.652 1.00 58.03 263 ARG A C 1
ATOM 2141 O O . ARG A 1 263 ? 25.194 -12.456 -10.432 1.00 58.03 263 ARG A O 1
ATOM 2148 N N . GLU A 1 264 ? 27.330 -11.858 -10.025 1.00 66.88 264 GLU A N 1
ATOM 2149 C CA . GLU A 1 264 ? 27.522 -12.798 -8.917 1.00 66.88 264 GLU A CA 1
ATOM 2150 C C . GLU A 1 264 ? 26.615 -12.465 -7.733 1.00 66.88 264 GLU A C 1
ATOM 2152 O O . GLU A 1 264 ? 25.952 -13.369 -7.241 1.00 66.88 264 GLU A O 1
ATOM 2157 N N . TYR A 1 265 ? 26.472 -11.191 -7.358 1.00 66.00 265 TYR A N 1
ATOM 2158 C CA . TYR A 1 265 ? 25.578 -10.760 -6.278 1.00 66.00 265 TYR A CA 1
ATOM 2159 C C . TYR A 1 265 ? 24.102 -11.109 -6.533 1.00 66.00 265 TYR A C 1
ATOM 2161 O O . TYR A 1 265 ? 23.430 -11.655 -5.658 1.00 66.00 265 TYR A O 1
ATOM 2169 N N . ILE A 1 266 ? 23.587 -10.833 -7.739 1.00 60.53 266 ILE A N 1
ATOM 2170 C CA . ILE A 1 266 ? 22.212 -11.192 -8.128 1.00 60.53 266 ILE A CA 1
ATOM 2171 C C . ILE A 1 266 ? 22.045 -12.714 -8.080 1.00 60.53 266 ILE A C 1
ATOM 2173 O O . ILE A 1 266 ? 21.085 -13.211 -7.499 1.00 60.53 266 ILE A O 1
ATOM 2177 N N . VAL A 1 267 ? 22.984 -13.469 -8.659 1.00 66.44 267 VAL A N 1
ATOM 2178 C CA . VAL A 1 267 ? 22.927 -14.938 -8.686 1.00 66.44 267 VAL A CA 1
ATOM 2179 C C . VAL A 1 267 ? 23.035 -15.530 -7.277 1.00 66.44 267 VAL A C 1
ATOM 2181 O O . VAL A 1 267 ? 22.320 -16.481 -6.967 1.00 66.44 267 VAL A O 1
ATOM 2184 N N . GLU A 1 268 ? 23.876 -14.969 -6.411 1.00 74.94 268 GLU A N 1
ATOM 2185 C CA . GLU A 1 268 ? 23.996 -15.344 -5.001 1.00 74.94 268 GLU A CA 1
ATOM 2186 C C . GLU A 1 268 ? 22.666 -15.119 -4.274 1.00 74.94 268 GLU A C 1
ATOM 2188 O O . GLU A 1 268 ? 22.135 -16.051 -3.668 1.00 74.94 268 GLU A O 1
ATOM 2193 N N . LYS A 1 269 ? 22.067 -13.930 -4.423 1.00 59.62 269 LYS A N 1
ATOM 2194 C CA . LYS A 1 269 ? 20.765 -13.590 -3.831 1.00 59.62 269 LYS A CA 1
ATOM 2195 C C . LYS A 1 269 ? 19.605 -14.421 -4.369 1.00 59.62 269 LYS A C 1
ATOM 2197 O O . LYS A 1 269 ? 18.671 -14.703 -3.629 1.00 59.62 269 LYS A O 1
ATOM 2202 N N . MET A 1 270 ? 19.651 -14.831 -5.635 1.00 56.34 270 MET A N 1
ATOM 2203 C CA . MET A 1 270 ? 18.634 -15.703 -6.232 1.00 56.34 270 MET A CA 1
ATOM 2204 C C . MET A 1 270 ? 18.738 -17.166 -5.774 1.00 56.34 270 MET A C 1
ATOM 2206 O O . MET A 1 270 ? 17.751 -17.902 -5.877 1.00 56.34 270 MET A O 1
ATOM 2210 N N . ASN A 1 271 ? 19.924 -17.602 -5.336 1.00 60.81 271 ASN A N 1
ATOM 2211 C CA . ASN A 1 271 ? 20.192 -18.974 -4.899 1.00 60.81 271 ASN A CA 1
ATOM 2212 C C . ASN A 1 271 ? 20.064 -19.168 -3.378 1.00 60.81 271 ASN A C 1
ATOM 2214 O O . ASN A 1 271 ? 19.980 -20.317 -2.938 1.00 60.81 271 ASN A O 1
ATOM 2218 N N . SER A 1 272 ? 20.061 -18.081 -2.596 1.00 58.38 272 SER A N 1
ATOM 2219 C CA . SER A 1 272 ? 19.798 -18.066 -1.147 1.00 58.38 272 SER A CA 1
ATOM 2220 C C . SER A 1 272 ? 18.307 -18.083 -0.823 1.00 58.38 272 SER A C 1
ATOM 2222 O O . SER A 1 272 ? 17.910 -18.842 0.089 1.00 58.38 272 SER A O 1
#

pLDDT: mean 78.01, std 15.61, range [34.72, 97.56]

Foldseek 3Di:
DDPDDPDPPVVLLVVLLCCLLCVVPDDPPVVVVVVVVVVVVVVVVVVVVVVVVVVVVVVVVVVVVVVVVVVCVVVVVPPPPPPPVVVVVVVVVVVVVVVVVVVVVVVVVVVVVVVVLVVLVVVLVVLVVVLVVVCVVVVVLVCLQQHDPVCVVVLVVDVVSVVVNVVNLVSLLVSVLSLSVCVVVVSDDSVNSSVVLVVLLSSLLGPSSVCCVPVVVPLVVGDPSSSVSSLSSNLSNCVVVVPVVCVVLVVVPPDDPVSVVVVVVNVVSSVD

Radius of gyration: 32.44 Å; chains: 1; bounding box: 77×48×95 Å